Protein AF-A0AAV6QMJ0-F1 (afdb_monomer_lite)

Organism: Solea senegalensis (NCBI:txid28829)

Secondary structure (DSSP, 8-state):
---------------------TT--HHHHHHHHHHHHHH-TTS-HHHHHHHHHHHHHSSS--S-HHHHHHHT-TTS-HHHHHHHHHHHHHHH-HHHHHHHHHHHHHH-HHHHHTSHHHHHHHHHH-TT-PPP---------SS-THHHHHHHHHHHHHHHHHHHHHHHHSS---------------SSSSSSSSSSTTS--

InterPro domains:
  IPR043574 Caspase recruitment domain-containing protein 19 [PTHR34765] (24-199)

Radius of gyration: 35.37 Å; chains: 1; bounding box: 122×82×74 Å

Sequence (201 aa):
MDRQRGDVRGRVQPKDRRDSTMGDSFYEQLVEDSAFLRADYRLDTELVDKIILQLNRIYPQVLTDKEATRFRNLDVPTSFRVGE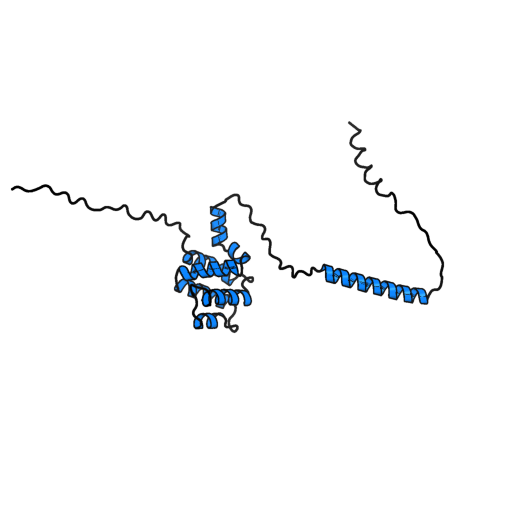LVTHLQGKGEEACREFYRALHLHVEELYYSLPTRLRLRDSFDPLAHPPVYQQKHSLNERGPHFFLGCFSVAVGMALLYYFSEAKVAGGSRALGMAALGLKKKAQEVLIWYTEESLMS

Structure (mmCIF, N/CA/C/O backbone):
data_AF-A0AAV6QMJ0-F1
#
_entry.id   AF-A0AAV6QMJ0-F1
#
loop_
_atom_site.group_PDB
_atom_site.id
_atom_site.type_symbol
_atom_site.label_atom_id
_atom_site.label_alt_id
_atom_site.label_comp_id
_atom_site.label_asym_id
_atom_site.label_entity_id
_atom_site.label_seq_id
_atom_site.pdbx_PDB_ins_code
_atom_site.Cartn_x
_atom_site.Cartn_y
_atom_site.Cartn_z
_atom_site.occupancy
_atom_site.B_iso_or_equiv
_atom_site.auth_seq_id
_atom_site.auth_comp_id
_atom_site.auth_asym_id
_atom_site.auth_atom_id
_atom_site.pdbx_PDB_model_num
ATOM 1 N N . MET A 1 1 ? -51.322 56.064 -2.063 1.00 45.66 1 MET A N 1
ATOM 2 C CA . MET A 1 1 ? -52.126 54.827 -2.137 1.00 45.66 1 MET A CA 1
ATOM 3 C C . MET A 1 1 ? -52.001 54.271 -3.549 1.00 45.66 1 MET A C 1
ATOM 5 O O . MET A 1 1 ? -51.733 55.057 -4.444 1.00 45.66 1 MET A O 1
ATOM 9 N N . ASP A 1 2 ? -52.136 52.948 -3.679 1.00 41.47 2 ASP A N 1
ATOM 10 C CA . ASP A 1 2 ? -52.198 52.138 -4.916 1.00 41.47 2 ASP A CA 1
ATOM 11 C C . ASP A 1 2 ? -50.913 51.516 -5.504 1.00 41.47 2 ASP A C 1
ATOM 13 O O . ASP A 1 2 ? -50.287 51.979 -6.449 1.00 41.47 2 ASP A O 1
ATOM 17 N N . ARG A 1 3 ? -50.542 50.410 -4.840 1.00 45.16 3 ARG A N 1
ATOM 18 C CA . ARG A 1 3 ? -50.336 49.027 -5.327 1.00 45.16 3 ARG A CA 1
ATOM 19 C C . ARG A 1 3 ? -50.048 48.723 -6.816 1.00 45.16 3 ARG A C 1
ATOM 21 O O . ARG A 1 3 ? -50.822 49.036 -7.707 1.00 45.16 3 ARG A O 1
ATOM 28 N N . GLN A 1 4 ? -49.097 47.779 -6.923 1.00 49.72 4 GLN A N 1
ATOM 29 C CA . GLN A 1 4 ? -49.032 46.579 -7.784 1.00 49.72 4 GLN A CA 1
ATOM 30 C C . GLN A 1 4 ? -48.249 46.640 -9.108 1.00 49.72 4 GLN A C 1
ATOM 32 O O . GLN A 1 4 ? -48.767 47.002 -10.157 1.00 49.72 4 GLN A O 1
ATOM 37 N N . ARG A 1 5 ? -47.058 46.022 -9.090 1.00 43.38 5 ARG A N 1
ATOM 38 C CA . ARG A 1 5 ? -46.705 44.971 -10.059 1.00 43.38 5 ARG A CA 1
ATOM 39 C C . ARG A 1 5 ? -45.625 44.066 -9.478 1.00 43.38 5 ARG A C 1
ATOM 41 O O . ARG A 1 5 ? -44.547 44.525 -9.121 1.00 43.38 5 ARG A O 1
ATOM 48 N N . GLY A 1 6 ? -45.968 42.792 -9.330 1.00 48.06 6 GLY A N 1
ATOM 49 C CA . GLY A 1 6 ? -45.022 41.752 -8.963 1.00 48.06 6 GLY A CA 1
ATOM 50 C C . GLY A 1 6 ? -44.167 41.346 -10.156 1.00 48.06 6 GLY A C 1
ATOM 51 O O . GLY A 1 6 ? -44.621 41.417 -11.295 1.00 48.06 6 GLY A O 1
ATOM 52 N N . ASP A 1 7 ? -42.963 40.875 -9.862 1.00 44.12 7 ASP A N 1
ATOM 53 C CA . ASP A 1 7 ? -42.337 39.796 -10.616 1.00 44.12 7 ASP A CA 1
ATOM 54 C C . ASP A 1 7 ? -41.393 39.041 -9.671 1.00 44.12 7 ASP A C 1
ATOM 56 O O . ASP A 1 7 ? -40.313 39.512 -9.308 1.00 44.12 7 ASP A O 1
ATOM 60 N N . VAL A 1 8 ? -41.853 37.885 -9.193 1.00 53.88 8 VAL A N 1
ATOM 61 C CA . VAL A 1 8 ? -41.028 36.924 -8.459 1.00 53.88 8 VAL A CA 1
ATOM 62 C C . VAL A 1 8 ? -40.227 36.175 -9.514 1.00 53.88 8 VAL A C 1
ATOM 64 O O . VAL A 1 8 ? -40.626 35.108 -9.981 1.00 53.88 8 VAL A O 1
ATOM 67 N N . ARG A 1 9 ? -39.091 36.748 -9.921 1.00 45.28 9 ARG A N 1
ATOM 68 C CA . ARG A 1 9 ? -38.183 36.069 -10.841 1.00 45.28 9 ARG A CA 1
ATOM 69 C C . ARG A 1 9 ? -37.405 35.010 -10.075 1.00 45.28 9 ARG A C 1
ATOM 71 O O . ARG A 1 9 ? -36.396 35.278 -9.424 1.00 45.28 9 ARG A O 1
ATOM 78 N N . GLY A 1 10 ? -37.948 33.798 -10.137 1.00 43.59 10 GLY A N 1
ATOM 79 C CA . GLY A 1 10 ? -37.352 32.578 -9.631 1.00 43.59 10 GLY A CA 1
ATOM 80 C C . GLY A 1 10 ? -35.897 32.433 -10.065 1.00 43.59 10 GLY A C 1
ATOM 81 O O . GLY A 1 10 ? -35.547 32.474 -11.242 1.00 43.59 10 GLY A O 1
ATOM 82 N N . ARG A 1 11 ? -35.068 32.236 -9.047 1.00 48.28 11 ARG A N 1
ATOM 83 C CA . ARG A 1 11 ? -33.736 31.650 -9.080 1.00 48.28 11 ARG A CA 1
ATOM 84 C C . ARG A 1 11 ? -33.740 30.390 -9.956 1.00 48.28 11 ARG A C 1
ATOM 86 O O . ARG A 1 11 ? -34.249 29.357 -9.538 1.00 48.28 11 ARG A O 1
ATOM 93 N N . VAL A 1 12 ? -33.102 30.451 -11.118 1.00 47.25 12 VAL A N 1
ATOM 94 C CA . VAL A 1 12 ? -32.550 29.262 -11.776 1.00 47.25 12 VAL A CA 1
ATOM 95 C C . VAL A 1 12 ? -31.052 29.489 -11.868 1.00 47.25 12 VAL A C 1
ATOM 97 O O . VAL A 1 12 ? -30.552 30.130 -12.787 1.00 47.25 12 VAL A O 1
ATOM 100 N N . GLN A 1 13 ? -30.348 29.020 -10.838 1.00 47.78 13 GLN A N 1
ATOM 101 C CA . GLN A 1 13 ? -28.909 28.820 -10.937 1.00 47.78 13 GLN A CA 1
ATOM 102 C C . GLN A 1 13 ? -28.669 27.728 -11.984 1.00 47.78 13 GLN A C 1
ATOM 104 O O . GLN A 1 13 ? -29.337 26.690 -11.913 1.00 47.78 13 GLN A O 1
ATOM 109 N N . PRO A 1 14 ? -27.749 27.913 -12.943 1.00 43.81 14 PRO A N 1
ATOM 110 C CA . PRO A 1 14 ? -27.333 26.818 -13.792 1.00 43.81 14 PRO A CA 1
ATOM 111 C C . PRO A 1 14 ? -26.665 25.754 -12.919 1.00 43.81 14 PRO A C 1
ATOM 113 O O . PRO A 1 14 ? -25.599 25.945 -12.339 1.00 43.81 14 PRO A O 1
ATOM 116 N N . LYS A 1 15 ? -27.401 24.651 -12.812 1.00 46.59 15 LYS A N 1
ATOM 117 C CA . LYS A 1 15 ? -27.044 23.334 -12.308 1.00 46.59 15 LYS A CA 1
ATOM 118 C C . LYS A 1 15 ? -25.642 22.954 -12.778 1.00 46.59 15 LYS A C 1
ATOM 120 O O . LYS A 1 15 ? -25.456 22.597 -13.934 1.00 46.59 15 LYS A O 1
ATOM 125 N N . ASP A 1 16 ? -24.696 23.095 -11.856 1.00 45.59 16 ASP A N 1
ATOM 126 C CA . ASP A 1 16 ? -23.598 22.169 -11.598 1.00 45.59 16 ASP A CA 1
ATOM 127 C C . ASP A 1 16 ? -23.108 21.439 -12.857 1.00 45.59 16 ASP A C 1
ATOM 129 O O . ASP A 1 16 ? -23.385 20.259 -13.074 1.00 45.59 16 ASP A O 1
ATOM 133 N N . ARG A 1 17 ? -22.379 22.163 -13.713 1.00 46.75 17 ARG A N 1
ATOM 134 C CA . ARG A 1 17 ? -21.530 21.547 -14.734 1.00 46.75 17 ARG A CA 1
ATOM 135 C C . ARG A 1 17 ? -20.285 21.014 -14.027 1.00 46.75 17 ARG A C 1
ATOM 137 O O . ARG A 1 17 ? -19.187 21.522 -14.220 1.00 46.75 17 ARG A O 1
ATOM 144 N N . ARG A 1 18 ? -20.488 20.006 -13.174 1.00 43.47 18 ARG A N 1
ATOM 145 C CA . ARG A 1 18 ? -19.451 19.027 -12.877 1.00 43.47 18 ARG A CA 1
ATOM 146 C C . ARG A 1 18 ? -19.210 18.297 -14.183 1.00 43.47 18 ARG A C 1
ATOM 148 O O . ARG A 1 18 ? -19.940 17.381 -14.551 1.00 43.47 18 ARG A O 1
ATOM 155 N N . ASP A 1 19 ? -18.233 18.799 -14.921 1.00 40.97 19 ASP A N 1
ATOM 156 C CA . ASP A 1 19 ? -17.462 17.974 -15.829 1.00 40.97 19 ASP A CA 1
ATOM 157 C C . ASP A 1 19 ? -16.742 16.961 -14.933 1.00 40.97 19 ASP A C 1
ATOM 159 O O . ASP A 1 19 ? -15.644 17.199 -14.439 1.00 40.97 19 ASP A O 1
ATOM 163 N N . SER A 1 20 ? -17.477 15.918 -14.545 1.00 43.81 20 SER A N 1
ATOM 164 C CA . SER A 1 20 ? -16.950 14.785 -13.807 1.00 43.81 20 SER A CA 1
ATOM 165 C C . SER A 1 20 ? -16.060 14.035 -14.783 1.00 43.81 20 SER A C 1
ATOM 167 O O . SER A 1 20 ? -16.510 13.134 -15.487 1.00 43.81 20 SER A O 1
ATOM 169 N N . THR A 1 21 ? -14.809 14.461 -14.852 1.00 48.44 21 THR A N 1
ATOM 170 C CA . THR A 1 21 ? -13.655 13.649 -15.218 1.00 48.44 21 THR A CA 1
ATOM 171 C C . THR A 1 21 ? -13.830 12.258 -14.601 1.00 48.44 21 THR A C 1
ATOM 173 O O . THR A 1 21 ? -13.626 12.031 -13.408 1.00 48.44 21 THR A O 1
ATOM 176 N N . MET A 1 22 ? -14.337 11.323 -15.408 1.00 47.22 22 MET A N 1
ATOM 177 C CA . MET A 1 22 ? -14.511 9.919 -15.044 1.00 47.22 22 MET A CA 1
ATOM 178 C C . MET A 1 22 ? -13.123 9.324 -14.761 1.00 47.22 22 MET A C 1
ATOM 180 O O . MET A 1 22 ? -12.412 8.908 -15.678 1.00 47.22 22 MET A O 1
ATOM 184 N N . GLY A 1 23 ? -12.713 9.350 -13.491 1.00 54.91 23 GLY A N 1
ATOM 185 C CA . GLY A 1 23 ? -11.399 8.891 -13.033 1.00 54.91 23 GLY A CA 1
ATOM 186 C C . GLY A 1 23 ? -10.727 9.719 -11.931 1.00 54.91 23 GLY A C 1
ATOM 187 O O . GLY A 1 23 ? -9.591 9.399 -11.576 1.00 54.91 23 GLY A O 1
ATOM 188 N N . ASP A 1 24 ? -11.374 10.753 -11.387 1.00 65.19 24 ASP A N 1
ATOM 189 C CA . ASP A 1 24 ? -10.693 11.670 -10.458 1.00 65.19 24 ASP A CA 1
ATOM 190 C C . ASP A 1 24 ? -10.714 11.245 -8.987 1.00 65.19 24 ASP A C 1
ATOM 192 O O . ASP A 1 24 ? -9.892 11.730 -8.205 1.00 65.19 24 ASP A O 1
ATOM 196 N N . SER A 1 25 ? -11.605 10.333 -8.581 1.00 88.12 25 SER A N 1
ATOM 197 C CA . SER A 1 25 ? -11.634 9.910 -7.179 1.00 88.12 25 SER A CA 1
ATOM 198 C C . SER A 1 25 ? -10.518 8.901 -6.890 1.00 88.12 25 SER A C 1
ATOM 200 O O . SER A 1 25 ? -10.366 7.883 -7.569 1.00 88.12 25 SER A O 1
ATOM 202 N N . PHE A 1 26 ? -9.746 9.147 -5.828 1.00 91.00 26 PHE A N 1
ATOM 203 C CA . PHE A 1 26 ? -8.710 8.206 -5.377 1.00 91.00 26 PHE A CA 1
ATOM 204 C C . PHE A 1 26 ? -9.296 6.847 -4.984 1.00 91.00 26 PHE A C 1
ATOM 206 O O . PHE A 1 26 ? -8.599 5.838 -5.031 1.00 91.00 26 PHE A O 1
ATOM 213 N N . TYR A 1 27 ? -10.576 6.818 -4.614 1.00 93.12 27 TYR A N 1
ATOM 214 C CA . TYR A 1 27 ? -11.313 5.590 -4.356 1.00 93.12 27 TYR A CA 1
ATOM 215 C C . TYR A 1 27 ? -11.420 4.715 -5.613 1.00 93.12 27 TYR A C 1
ATOM 217 O O . TYR A 1 27 ? -11.022 3.554 -5.575 1.00 93.12 27 TYR A O 1
ATOM 225 N N . GLU A 1 28 ? -11.914 5.264 -6.728 1.00 91.81 28 GLU A N 1
ATOM 226 C CA . GLU A 1 28 ? -12.073 4.516 -7.984 1.00 91.81 28 GLU A CA 1
ATOM 227 C C . GLU A 1 28 ? -10.724 4.037 -8.521 1.00 91.81 28 GLU A C 1
ATOM 229 O O . GLU A 1 28 ? -10.598 2.879 -8.920 1.00 91.81 28 GLU A O 1
ATOM 234 N N . GLN A 1 29 ? -9.699 4.893 -8.438 1.00 92.88 29 GLN A N 1
ATOM 235 C CA . GLN A 1 29 ? -8.333 4.518 -8.802 1.00 92.88 29 GLN A CA 1
ATOM 236 C C . GLN A 1 29 ? -7.856 3.317 -7.971 1.00 92.88 29 GLN A C 1
ATOM 238 O O . GLN A 1 29 ? -7.334 2.342 -8.510 1.00 92.88 29 GLN A O 1
ATOM 243 N N . LEU A 1 30 ? -8.099 3.340 -6.657 1.00 94.12 30 LEU A N 1
ATOM 244 C CA . LEU A 1 30 ? -7.645 2.279 -5.763 1.00 94.12 30 LEU A CA 1
ATOM 245 C C . LEU A 1 30 ? -8.407 0.968 -5.982 1.00 94.12 30 LEU A C 1
ATOM 247 O O . LEU A 1 30 ? -7.856 -0.108 -5.754 1.00 94.12 30 LEU A O 1
ATOM 251 N N . VAL A 1 31 ? -9.668 1.032 -6.417 1.00 92.69 31 VAL A N 1
ATOM 252 C CA . VAL A 1 31 ? -10.440 -0.151 -6.824 1.00 92.69 31 VAL A CA 1
ATOM 253 C C . VAL A 1 31 ? -9.802 -0.808 -8.047 1.00 92.69 31 VAL A C 1
ATOM 255 O O . VAL A 1 31 ? -9.564 -2.017 -8.018 1.00 92.69 31 VAL A O 1
ATOM 258 N N . GLU A 1 32 ? -9.470 -0.025 -9.073 1.00 92.50 32 GLU A N 1
ATOM 259 C CA . GLU A 1 32 ? -8.831 -0.509 -10.303 1.00 92.50 32 GLU A CA 1
ATOM 260 C C . GLU A 1 32 ? -7.437 -1.097 -10.025 1.00 92.50 32 GLU A C 1
ATOM 262 O O . GLU A 1 32 ? -7.132 -2.225 -10.419 1.00 92.50 32 GLU A O 1
ATOM 267 N N . ASP A 1 33 ? -6.620 -0.386 -9.246 1.00 93.62 33 ASP A N 1
ATOM 268 C CA . ASP A 1 33 ? -5.251 -0.793 -8.924 1.00 93.62 33 ASP A CA 1
ATOM 269 C C . ASP A 1 33 ? -5.178 -1.963 -7.922 1.00 93.62 33 ASP A C 1
ATOM 271 O O . ASP A 1 33 ? -4.124 -2.583 -7.758 1.00 93.62 33 ASP A O 1
ATOM 275 N N . SER A 1 34 ? -6.280 -2.300 -7.239 1.00 92.31 34 SER A N 1
ATOM 276 C CA . SER A 1 34 ? -6.285 -3.293 -6.154 1.00 92.31 34 SER A CA 1
ATOM 277 C C . SER A 1 34 ? -5.806 -4.681 -6.589 1.00 92.31 34 SER A C 1
ATOM 279 O O . SER A 1 34 ? -5.098 -5.354 -5.836 1.00 92.31 34 SER A O 1
ATOM 281 N N . ALA A 1 35 ? -6.166 -5.116 -7.799 1.00 91.56 35 ALA A N 1
ATOM 282 C CA . ALA A 1 35 ? -5.747 -6.407 -8.337 1.00 91.56 35 ALA A CA 1
ATOM 283 C C . ALA A 1 35 ? -4.237 -6.434 -8.610 1.00 91.56 35 ALA A C 1
ATOM 285 O O . ALA A 1 35 ? -3.569 -7.419 -8.296 1.00 91.56 35 ALA A O 1
ATOM 286 N N . PHE A 1 36 ? -3.702 -5.328 -9.128 1.00 93.12 36 PHE A N 1
ATOM 287 C CA . PHE A 1 36 ? -2.280 -5.165 -9.409 1.00 93.12 36 PHE A CA 1
ATOM 288 C C . PHE A 1 36 ? -1.455 -5.159 -8.114 1.00 93.12 36 PHE A C 1
ATOM 290 O O . PHE A 1 36 ? -0.514 -5.936 -7.976 1.00 93.12 36 PHE A O 1
ATOM 297 N N . LEU A 1 37 ? -1.878 -4.383 -7.111 1.00 92.12 37 LEU A N 1
ATOM 298 C CA . LEU A 1 37 ? -1.202 -4.289 -5.810 1.00 92.12 37 LEU A CA 1
ATOM 299 C C . LEU A 1 37 ? -1.123 -5.628 -5.058 1.00 92.12 37 LEU A C 1
ATOM 301 O O . LEU A 1 37 ? -0.180 -5.854 -4.308 1.00 92.12 37 LEU A O 1
ATOM 305 N N . ARG A 1 38 ? -2.108 -6.517 -5.237 1.00 90.69 38 ARG A N 1
ATOM 306 C CA . ARG A 1 38 ? -2.130 -7.848 -4.600 1.00 90.69 38 ARG A CA 1
ATOM 307 C C . ARG A 1 38 ? -1.193 -8.854 -5.266 1.00 90.69 38 ARG A C 1
ATOM 309 O O . ARG A 1 38 ? -0.768 -9.800 -4.605 1.00 90.69 38 ARG A O 1
ATOM 316 N N . ALA A 1 39 ? -0.953 -8.694 -6.565 1.00 87.69 39 ALA A N 1
ATOM 317 C CA . ALA A 1 39 ? -0.174 -9.626 -7.374 1.00 87.69 39 ALA A CA 1
ATOM 318 C C . ALA A 1 39 ? 1.310 -9.239 -7.472 1.00 87.69 39 ALA A C 1
ATOM 320 O O . ALA A 1 39 ? 2.138 -10.093 -7.787 1.00 87.69 39 ALA A O 1
ATOM 321 N N . ASP A 1 40 ? 1.649 -7.974 -7.219 1.00 84.62 40 ASP A N 1
ATOM 322 C CA . ASP A 1 40 ? 3.010 -7.476 -7.385 1.00 84.62 40 ASP A CA 1
ATOM 323 C C . ASP A 1 40 ? 3.937 -7.930 -6.240 1.00 84.62 40 ASP A C 1
ATOM 325 O O . ASP A 1 40 ? 3.699 -7.669 -5.060 1.00 84.62 40 ASP A O 1
ATOM 329 N N . TYR A 1 41 ? 5.030 -8.604 -6.602 1.00 81.50 41 TYR A N 1
ATOM 330 C CA . TYR A 1 41 ? 6.040 -9.109 -5.668 1.00 81.50 41 TYR A CA 1
ATOM 331 C C . TYR A 1 41 ? 6.917 -8.003 -5.065 1.00 81.50 41 TYR A C 1
ATOM 333 O O . TYR A 1 41 ? 7.594 -8.234 -4.065 1.00 81.50 41 TYR A O 1
ATOM 341 N N . ARG A 1 42 ? 6.938 -6.811 -5.675 1.00 83.19 42 ARG A N 1
ATOM 342 C CA . ARG A 1 42 ? 7.735 -5.656 -5.235 1.00 83.19 42 ARG A CA 1
ATOM 343 C C . ARG A 1 42 ? 7.176 -5.040 -3.964 1.00 83.19 42 ARG A C 1
ATOM 345 O O . ARG A 1 42 ? 7.876 -4.284 -3.304 1.00 83.19 42 ARG A O 1
ATOM 352 N N . LEU A 1 43 ? 5.929 -5.351 -3.620 1.00 87.44 43 LEU A N 1
ATOM 353 C CA . LEU A 1 43 ? 5.317 -4.957 -2.365 1.00 87.44 43 LEU A CA 1
ATOM 354 C C . LEU A 1 43 ? 5.578 -6.041 -1.307 1.00 87.44 43 LEU A C 1
ATOM 356 O O . LEU A 1 43 ? 4.703 -6.825 -0.936 1.00 87.44 43 LEU A O 1
ATOM 360 N N . ASP A 1 44 ? 6.830 -6.110 -0.865 1.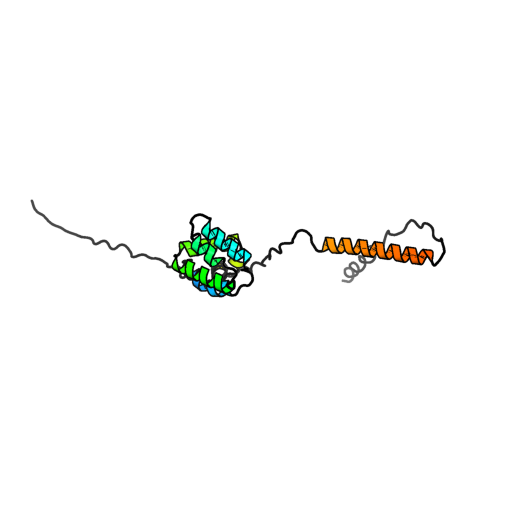00 89.38 44 ASP A N 1
ATOM 361 C CA . ASP A 1 44 ? 7.265 -7.075 0.138 1.00 89.38 44 ASP A CA 1
ATOM 362 C C . ASP A 1 44 ? 6.733 -6.741 1.546 1.00 89.38 44 ASP A C 1
ATOM 364 O O . ASP A 1 44 ? 6.112 -5.707 1.807 1.00 89.38 44 ASP A O 1
ATOM 368 N N . THR A 1 45 ? 6.972 -7.649 2.491 1.00 91.62 45 THR A N 1
ATOM 369 C CA . THR A 1 45 ? 6.527 -7.484 3.879 1.00 91.62 45 THR A CA 1
ATOM 370 C C . THR A 1 45 ? 7.088 -6.223 4.541 1.00 91.62 45 THR A C 1
ATOM 372 O O . THR A 1 45 ? 6.388 -5.596 5.332 1.00 91.62 45 THR A O 1
ATOM 375 N N . GLU A 1 46 ? 8.328 -5.839 4.234 1.00 91.88 46 GLU A N 1
ATOM 376 C CA . GLU A 1 46 ? 8.979 -4.685 4.857 1.00 91.88 46 GLU A CA 1
ATOM 377 C C . GLU A 1 46 ? 8.378 -3.365 4.354 1.00 91.88 46 GLU 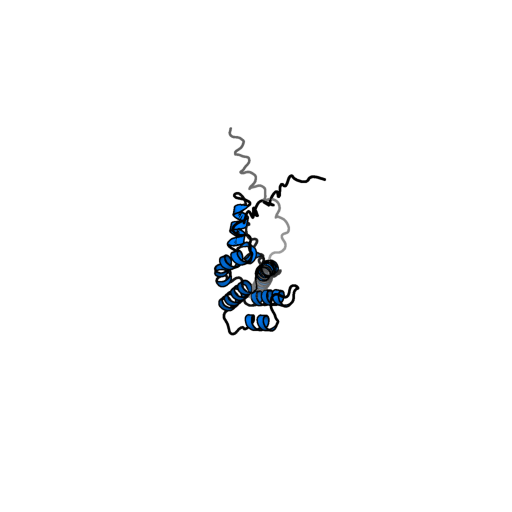A C 1
ATOM 379 O O . GLU A 1 46 ? 8.110 -2.449 5.137 1.00 91.88 46 GLU A O 1
ATOM 384 N N . LEU A 1 47 ? 8.129 -3.269 3.050 1.00 93.19 47 LEU A N 1
ATOM 385 C CA . LEU A 1 47 ? 7.523 -2.109 2.410 1.00 93.19 47 LEU A CA 1
ATOM 386 C C . LEU A 1 47 ? 6.062 -1.946 2.824 1.00 93.19 47 LEU A C 1
ATOM 388 O O . LEU A 1 47 ? 5.637 -0.828 3.122 1.00 93.19 47 LEU A O 1
ATOM 392 N N . VAL A 1 48 ? 5.313 -3.046 2.938 1.00 93.88 48 VAL A N 1
ATOM 393 C CA . VAL A 1 48 ? 3.952 -3.025 3.498 1.00 93.88 48 VAL A CA 1
ATOM 394 C C . VAL A 1 48 ? 3.957 -2.480 4.922 1.00 93.88 48 VAL A C 1
ATOM 396 O O . VAL A 1 48 ? 3.178 -1.582 5.241 1.00 93.88 48 VAL A O 1
ATOM 399 N N . ASP A 1 49 ? 4.873 -2.952 5.765 1.00 94.62 49 ASP A N 1
ATOM 400 C CA . ASP A 1 49 ? 5.024 -2.469 7.136 1.00 94.62 49 ASP A CA 1
ATOM 401 C C . ASP A 1 49 ? 5.356 -0.968 7.191 1.00 94.62 49 ASP A C 1
ATOM 403 O O . ASP A 1 49 ? 4.779 -0.235 8.001 1.00 94.62 49 ASP A O 1
ATOM 407 N N . LYS A 1 50 ? 6.241 -0.486 6.308 1.00 94.50 50 LYS A N 1
ATOM 408 C CA . LYS A 1 50 ? 6.573 0.943 6.176 1.00 94.50 50 LYS A CA 1
ATOM 409 C C . LYS A 1 50 ? 5.357 1.775 5.776 1.00 94.50 50 LYS A C 1
ATOM 411 O O . LYS A 1 50 ? 5.112 2.810 6.399 1.00 94.50 50 LYS A O 1
ATOM 416 N N . ILE A 1 51 ? 4.571 1.315 4.800 1.00 95.19 51 ILE A N 1
ATOM 417 C CA . ILE A 1 51 ? 3.330 1.978 4.374 1.00 95.19 51 ILE A CA 1
ATOM 418 C C . ILE A 1 51 ? 2.328 2.029 5.534 1.00 95.19 51 ILE A C 1
ATOM 420 O O . ILE A 1 51 ? 1.809 3.099 5.848 1.00 95.19 51 ILE A O 1
ATOM 424 N N . ILE A 1 52 ? 2.102 0.911 6.231 1.00 95.50 52 ILE A N 1
ATOM 425 C CA . ILE A 1 52 ? 1.192 0.852 7.386 1.00 95.50 52 ILE A CA 1
ATOM 426 C C . ILE A 1 52 ? 1.636 1.829 8.482 1.00 95.50 52 ILE A C 1
ATOM 428 O O . ILE A 1 52 ? 0.809 2.525 9.073 1.00 95.50 52 ILE A O 1
ATOM 432 N N . LEU A 1 53 ? 2.941 1.917 8.743 1.00 95.38 53 LEU A N 1
ATOM 433 C CA . LEU A 1 53 ? 3.487 2.846 9.728 1.00 95.38 53 LEU A CA 1
ATOM 434 C C . LEU A 1 53 ? 3.327 4.312 9.316 1.00 95.38 53 LEU A C 1
ATOM 436 O O . LEU A 1 53 ? 3.059 5.131 10.194 1.00 95.38 53 LEU A O 1
ATOM 440 N N . GLN A 1 54 ? 3.447 4.655 8.027 1.00 95.12 54 GLN A N 1
ATOM 441 C CA . GLN A 1 54 ? 3.139 6.014 7.559 1.00 95.12 54 GLN A CA 1
ATOM 442 C C . GLN A 1 54 ? 1.686 6.373 7.819 1.00 95.12 54 GLN A C 1
ATOM 444 O O . GLN A 1 54 ? 1.409 7.416 8.402 1.00 95.12 54 GLN A O 1
ATOM 449 N N . LEU A 1 55 ? 0.774 5.483 7.430 1.00 95.56 55 LEU A N 1
ATOM 450 C CA . LEU A 1 55 ? -0.661 5.701 7.574 1.00 95.56 55 LEU A CA 1
ATOM 451 C C . LEU A 1 55 ? -1.101 5.769 9.039 1.00 95.56 55 LEU A C 1
ATOM 453 O O . LEU A 1 55 ? -2.113 6.391 9.346 1.00 95.56 55 LEU A O 1
ATOM 457 N N . ASN A 1 56 ? -0.359 5.136 9.948 1.00 96.56 56 ASN A N 1
ATOM 458 C CA . ASN A 1 56 ? -0.597 5.253 11.382 1.00 96.56 56 ASN A CA 1
ATOM 459 C C . ASN A 1 56 ? -0.010 6.551 11.960 1.00 96.56 56 ASN A C 1
ATOM 461 O O . ASN A 1 56 ? -0.696 7.276 12.672 1.00 96.56 56 ASN A O 1
ATOM 465 N N . ARG A 1 57 ? 1.272 6.831 11.719 1.00 94.25 57 ARG A N 1
ATOM 466 C CA . ARG A 1 57 ? 2.008 7.818 12.526 1.00 94.25 57 ARG A CA 1
ATOM 467 C C . ARG A 1 57 ? 1.980 9.234 11.973 1.00 94.25 57 ARG A C 1
ATOM 469 O O . ARG A 1 57 ? 2.275 10.168 12.716 1.00 94.25 57 ARG A O 1
ATOM 476 N N . ILE A 1 58 ? 1.706 9.400 10.684 1.00 92.25 58 ILE A N 1
ATOM 477 C CA . ILE A 1 58 ? 1.768 10.701 10.017 1.00 92.25 58 ILE A CA 1
ATOM 478 C C . ILE A 1 58 ? 0.378 11.320 9.975 1.00 92.25 58 ILE A C 1
ATOM 480 O O . ILE A 1 58 ? -0.610 10.621 9.786 1.00 92.25 58 ILE A O 1
ATOM 484 N N . TYR A 1 59 ? 0.302 12.637 10.174 1.00 83.88 59 TYR A N 1
ATOM 485 C CA . TYR A 1 59 ? -0.952 13.370 10.047 1.00 83.88 59 TYR A CA 1
ATOM 486 C C . TYR A 1 59 ? -1.320 13.565 8.561 1.00 83.88 59 TYR A C 1
ATOM 488 O O . TYR A 1 59 ? -0.462 14.032 7.804 1.00 83.88 59 TYR A O 1
ATOM 496 N N . PRO A 1 60 ? -2.578 13.295 8.158 1.00 88.00 60 PRO A N 1
ATOM 497 C CA . PRO A 1 60 ? -3.673 12.780 8.986 1.00 88.00 60 PRO A CA 1
ATOM 498 C C . PRO A 1 60 ? -3.519 11.283 9.294 1.00 88.00 60 PRO A C 1
ATOM 500 O O . PRO A 1 60 ? -3.195 10.492 8.415 1.00 88.00 60 PRO A O 1
ATOM 503 N N . GLN A 1 61 ? -3.793 10.890 10.543 1.00 93.56 61 GLN A N 1
ATOM 504 C CA . GLN A 1 61 ? -3.713 9.488 10.959 1.00 93.56 61 GLN A CA 1
ATOM 505 C C . GLN A 1 61 ? -4.843 8.688 10.303 1.00 93.56 61 GLN A C 1
ATOM 507 O O . GLN A 1 61 ? -6.000 8.740 10.724 1.00 93.56 61 GLN A O 1
ATOM 512 N N . VAL A 1 62 ? -4.493 7.934 9.265 1.00 95.00 62 VAL A N 1
ATOM 513 C CA . VAL A 1 62 ? -5.428 7.107 8.502 1.00 95.00 62 VAL A CA 1
ATOM 514 C C . VAL A 1 62 ? -5.693 5.783 9.196 1.00 95.00 62 VAL A C 1
ATOM 516 O O . VAL A 1 62 ? -6.817 5.302 9.136 1.00 95.00 62 VAL A O 1
ATOM 519 N N . LEU A 1 63 ? -4.705 5.176 9.854 1.00 95.44 63 LEU A N 1
ATOM 520 C CA . LEU A 1 63 ? -4.855 3.918 10.592 1.00 95.44 63 LEU A CA 1
ATOM 521 C C . LEU A 1 63 ? -4.685 4.149 12.090 1.00 95.44 63 LEU A C 1
ATOM 523 O O . LEU A 1 63 ? -3.738 4.787 12.531 1.00 95.44 63 LEU A O 1
ATOM 527 N N . THR A 1 64 ? -5.573 3.568 12.885 1.00 95.38 64 THR A N 1
ATOM 528 C CA . THR A 1 64 ? -5.393 3.495 14.337 1.00 95.38 64 THR A CA 1
ATOM 529 C C . THR A 1 64 ? -4.294 2.491 14.689 1.00 95.38 64 THR A C 1
ATOM 531 O O . THR A 1 64 ? -4.011 1.569 13.919 1.00 95.38 64 THR A O 1
ATOM 534 N N . ASP A 1 65 ? -3.727 2.592 15.892 1.00 96.25 65 ASP A N 1
ATOM 535 C CA . ASP A 1 65 ? -2.721 1.633 16.372 1.00 96.25 65 ASP A CA 1
ATOM 536 C C . ASP A 1 65 ? -3.203 0.182 16.324 1.00 96.25 65 ASP A C 1
ATOM 538 O O . ASP A 1 65 ? -2.446 -0.710 15.951 1.00 96.25 65 ASP A O 1
ATOM 542 N N . LYS A 1 66 ? -4.484 -0.047 16.632 1.00 95.25 66 LYS A N 1
ATOM 543 C CA . LYS A 1 66 ? -5.105 -1.378 16.590 1.00 95.25 66 LYS A CA 1
ATOM 544 C C . LYS A 1 66 ? -5.209 -1.930 15.167 1.00 95.25 66 LYS A C 1
ATOM 546 O O . LYS A 1 66 ? -4.998 -3.117 14.946 1.00 95.25 66 LYS A O 1
ATOM 551 N N . GLU A 1 67 ? -5.554 -1.083 14.199 1.00 95.31 67 GLU A N 1
ATOM 552 C CA . GLU A 1 67 ? -5.621 -1.484 12.789 1.00 95.31 67 GLU A CA 1
ATOM 553 C C . GLU A 1 67 ? -4.216 -1.750 12.240 1.00 95.31 67 GLU A C 1
ATOM 555 O O . GLU A 1 67 ? -3.991 -2.748 11.560 1.00 95.31 67 GLU A O 1
ATOM 560 N N . ALA A 1 68 ? -3.255 -0.893 12.585 1.00 95.00 68 ALA A N 1
ATOM 561 C CA . ALA A 1 68 ? -1.874 -1.027 12.150 1.00 95.00 68 ALA A CA 1
ATOM 562 C C . ALA A 1 68 ? -1.216 -2.308 12.680 1.00 95.00 68 ALA A C 1
ATOM 564 O O . ALA A 1 68 ? -0.529 -2.990 11.926 1.00 95.00 68 ALA A O 1
ATOM 565 N N . THR A 1 69 ? -1.432 -2.676 13.947 1.00 94.31 69 THR A N 1
ATOM 566 C CA . THR A 1 69 ? -0.916 -3.948 14.479 1.00 94.31 69 THR A CA 1
ATOM 567 C C . THR A 1 69 ? -1.572 -5.152 13.809 1.00 94.31 69 THR A C 1
ATOM 569 O O . THR A 1 69 ? -0.874 -6.114 13.500 1.00 94.31 69 THR A O 1
ATOM 572 N N . ARG A 1 70 ? -2.875 -5.083 13.500 1.00 94.25 70 ARG A N 1
ATOM 573 C CA . ARG A 1 70 ? -3.591 -6.143 12.771 1.00 94.25 70 ARG A CA 1
ATOM 574 C C . ARG A 1 70 ? -3.006 -6.384 11.377 1.00 94.25 70 ARG A C 1
ATOM 576 O O . ARG A 1 70 ? -2.726 -7.526 11.030 1.00 94.25 70 ARG A O 1
ATOM 583 N N . PHE A 1 71 ? -2.788 -5.328 10.591 1.00 93.81 71 PHE A N 1
ATOM 584 C CA . PHE A 1 71 ? -2.278 -5.457 9.217 1.00 93.81 71 PHE A CA 1
ATOM 585 C C . PHE A 1 71 ? -0.799 -5.867 9.134 1.00 93.81 71 PHE A C 1
ATOM 587 O O . PHE A 1 71 ? -0.330 -6.287 8.078 1.00 93.81 71 PHE A O 1
ATOM 594 N N . ARG A 1 72 ? -0.063 -5.794 10.245 1.00 92.69 72 ARG A N 1
ATOM 595 C CA . ARG A 1 72 ? 1.342 -6.217 10.341 1.00 92.69 72 ARG A CA 1
ATOM 596 C C . ARG A 1 72 ? 1.517 -7.651 10.845 1.00 92.69 72 ARG A C 1
ATOM 598 O O . ARG A 1 72 ? 2.645 -8.076 11.071 1.00 92.69 72 ARG A O 1
ATOM 605 N N . ASN A 1 73 ? 0.431 -8.403 11.026 1.00 90.62 73 ASN A N 1
ATOM 606 C CA . ASN A 1 73 ? 0.525 -9.790 11.469 1.00 90.62 73 ASN A CA 1
ATOM 607 C C . ASN A 1 73 ? 1.232 -10.664 10.414 1.00 90.62 73 ASN A C 1
ATOM 609 O O . ASN A 1 73 ? 0.739 -10.797 9.301 1.00 90.62 73 ASN A O 1
ATOM 613 N N . LEU A 1 74 ? 2.363 -11.279 10.762 1.00 89.38 74 LEU A N 1
ATOM 614 C CA . LEU A 1 74 ? 3.161 -12.107 9.850 1.00 89.38 74 LEU A CA 1
ATOM 615 C C . LEU A 1 74 ? 2.591 -13.515 9.624 1.00 89.38 74 LEU A C 1
ATOM 617 O O . LEU A 1 74 ? 3.039 -14.200 8.709 1.00 89.38 74 LEU A O 1
ATOM 621 N N . ASP A 1 75 ? 1.584 -13.924 10.399 1.00 90.31 75 ASP A N 1
ATOM 622 C CA . ASP A 1 75 ? 0.898 -15.210 10.216 1.00 90.31 75 ASP A CA 1
ATOM 623 C C . ASP A 1 75 ? 0.079 -15.260 8.913 1.00 90.31 75 ASP A C 1
ATOM 625 O O . ASP A 1 75 ? -0.333 -16.328 8.460 1.00 90.31 75 ASP A O 1
ATOM 629 N N . VAL A 1 76 ? -0.177 -14.096 8.305 1.00 90.25 76 VAL A N 1
ATOM 630 C CA . VAL A 1 76 ? -1.017 -13.938 7.117 1.00 90.25 76 VAL A CA 1
ATOM 631 C C . VAL A 1 76 ? -0.157 -13.556 5.902 1.00 90.25 76 VAL A C 1
ATOM 633 O O . VAL A 1 76 ? 0.655 -12.627 5.991 1.00 90.25 76 VAL A O 1
ATOM 636 N N . PRO A 1 77 ? -0.347 -14.200 4.730 1.00 90.38 77 PRO A N 1
ATOM 637 C CA . PRO A 1 77 ? 0.395 -13.864 3.517 1.00 90.38 77 PRO A CA 1
ATOM 638 C C . PRO A 1 77 ? 0.271 -12.385 3.133 1.00 90.38 77 PRO A C 1
ATOM 640 O O . PRO A 1 77 ? -0.807 -11.795 3.216 1.00 90.38 77 PRO A O 1
ATOM 643 N N . THR A 1 78 ? 1.364 -11.788 2.656 1.00 91.31 78 THR A N 1
ATOM 644 C CA . THR A 1 78 ? 1.433 -10.356 2.315 1.00 91.31 78 THR A CA 1
ATOM 645 C C . THR A 1 78 ? 0.375 -9.935 1.298 1.00 91.31 78 THR A C 1
ATOM 647 O O . THR A 1 78 ? -0.302 -8.939 1.524 1.00 91.31 78 THR A O 1
ATOM 650 N N . SER A 1 79 ? 0.137 -10.725 0.248 1.00 89.75 79 SER A N 1
ATOM 651 C CA . SER A 1 79 ? -0.901 -10.435 -0.755 1.00 89.75 79 SER A CA 1
ATOM 652 C C . SER A 1 79 ? -2.302 -10.304 -0.144 1.00 89.75 79 SER A C 1
ATOM 654 O O . SER A 1 79 ? -3.071 -9.421 -0.528 1.00 89.75 79 SER A O 1
ATOM 656 N N . PHE A 1 80 ? -2.623 -11.137 0.851 1.00 91.06 80 PHE A N 1
ATOM 657 C CA . PHE A 1 80 ? -3.892 -11.064 1.567 1.00 91.06 80 PHE A CA 1
ATOM 658 C C . PHE A 1 80 ? -3.949 -9.834 2.475 1.00 91.06 80 PHE A C 1
ATOM 660 O O . PHE A 1 80 ? -4.929 -9.095 2.426 1.00 91.06 80 PHE A O 1
ATOM 667 N N . ARG A 1 81 ? -2.875 -9.544 3.224 1.00 93.62 81 ARG A N 1
ATOM 668 C CA . ARG A 1 81 ? -2.786 -8.348 4.088 1.00 93.62 81 ARG A CA 1
ATOM 669 C C . ARG A 1 81 ? -2.968 -7.057 3.304 1.00 93.62 81 ARG A C 1
ATOM 671 O O . ARG A 1 81 ? -3.689 -6.165 3.738 1.00 93.62 81 ARG A O 1
ATOM 678 N N . VAL A 1 82 ? -2.349 -6.976 2.131 1.00 93.62 82 VAL A N 1
ATOM 679 C CA . VAL A 1 82 ? -2.489 -5.853 1.197 1.00 93.62 82 VAL A CA 1
ATOM 680 C C . VAL A 1 82 ? -3.917 -5.765 0.693 1.00 93.62 82 VAL A C 1
ATOM 682 O O . VAL A 1 82 ? -4.498 -4.684 0.671 1.00 93.62 82 VAL A O 1
ATOM 685 N N . GLY A 1 83 ? -4.509 -6.903 0.332 1.00 92.81 83 GLY A N 1
ATOM 686 C CA . GLY A 1 83 ? -5.892 -6.951 -0.106 1.00 92.81 83 GLY A CA 1
ATOM 687 C C . GLY A 1 83 ? -6.870 -6.443 0.946 1.00 92.81 83 GLY A C 1
ATOM 688 O O . GLY A 1 83 ? -7.722 -5.626 0.598 1.00 92.81 83 GLY A O 1
ATOM 689 N N . GLU A 1 84 ? -6.711 -6.869 2.199 1.00 94.50 84 GLU A N 1
ATOM 690 C CA . GLU A 1 84 ? -7.518 -6.398 3.325 1.00 94.50 84 GLU A CA 1
ATOM 691 C C . GLU A 1 84 ? -7.274 -4.917 3.632 1.00 94.50 84 GLU A C 1
ATOM 693 O O . GLU A 1 84 ? -8.232 -4.165 3.820 1.00 94.50 84 GLU A O 1
ATOM 698 N N . LEU A 1 85 ? -6.013 -4.473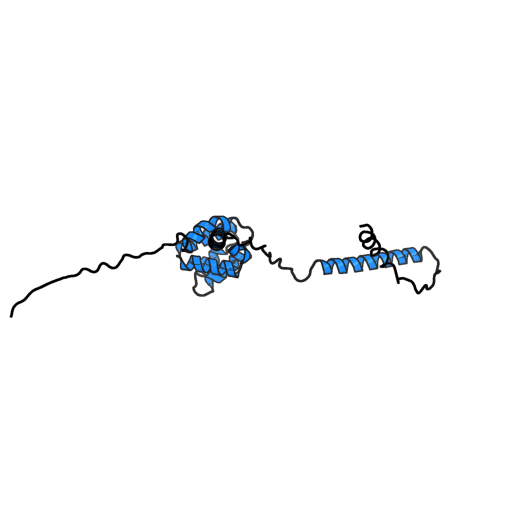 3.641 1.00 95.25 85 LEU A N 1
ATOM 699 C CA . LEU A 1 85 ? -5.649 -3.072 3.851 1.00 95.25 85 LEU A CA 1
ATOM 700 C C . LEU A 1 85 ? -6.324 -2.173 2.811 1.00 95.25 85 LEU A C 1
ATOM 702 O O . LEU A 1 85 ? -6.970 -1.193 3.174 1.00 95.25 85 LEU A O 1
ATOM 706 N N . VAL A 1 86 ? -6.229 -2.530 1.530 1.00 95.25 86 VAL A N 1
ATOM 707 C CA . VAL A 1 86 ? -6.844 -1.775 0.433 1.00 95.25 86 VAL A CA 1
ATOM 708 C C . VAL A 1 86 ? -8.363 -1.700 0.604 1.00 95.25 86 VAL A C 1
ATOM 710 O O . VAL A 1 86 ? -8.925 -0.608 0.536 1.00 95.25 86 VAL A O 1
ATOM 713 N N . THR A 1 87 ? -9.031 -2.816 0.916 1.00 95.38 87 THR A N 1
ATOM 714 C CA . THR A 1 87 ? -10.488 -2.811 1.154 1.00 95.38 87 THR A CA 1
ATOM 715 C C . THR A 1 87 ? -10.888 -1.986 2.376 1.00 95.38 87 THR A C 1
ATOM 717 O O . THR A 1 87 ? -11.928 -1.330 2.380 1.00 95.38 87 THR A O 1
ATOM 720 N N . HIS A 1 88 ? -10.048 -1.971 3.412 1.00 95.88 88 HIS A N 1
ATOM 721 C CA . HIS A 1 88 ? -10.286 -1.182 4.616 1.00 95.88 88 HIS A CA 1
ATOM 722 C C . HIS A 1 88 ? -10.174 0.319 4.343 1.00 95.88 88 HIS A C 1
ATOM 724 O O . HIS A 1 88 ? -10.991 1.102 4.822 1.00 95.88 88 HIS A O 1
ATOM 730 N N . LEU A 1 89 ? -9.189 0.723 3.539 1.00 95.62 89 LEU A N 1
ATOM 731 C CA . LEU A 1 89 ? -8.991 2.116 3.136 1.00 95.62 89 LEU A CA 1
ATOM 732 C C . LEU A 1 89 ? -10.120 2.608 2.226 1.00 95.62 89 LEU A C 1
ATOM 734 O O . LEU A 1 89 ? -10.625 3.710 2.428 1.00 95.62 89 LEU A O 1
ATOM 738 N N . GLN A 1 90 ? -10.579 1.758 1.305 1.00 94.06 90 GLN A N 1
ATOM 739 C CA . GLN A 1 90 ? -11.765 2.010 0.483 1.00 94.06 90 GLN A CA 1
ATOM 740 C C . GLN A 1 90 ? -13.011 2.274 1.344 1.00 94.06 90 GLN A C 1
ATOM 742 O O . GLN A 1 90 ? -13.774 3.191 1.054 1.00 94.06 90 GLN A O 1
ATOM 747 N N . GLY A 1 91 ? -13.197 1.517 2.431 1.00 93.44 91 GLY A N 1
ATOM 748 C CA . GLY A 1 91 ? -14.292 1.733 3.381 1.00 93.44 91 GLY A CA 1
ATOM 749 C C . GLY A 1 91 ? -14.136 2.975 4.268 1.00 93.44 91 GLY A C 1
ATOM 750 O O . GLY A 1 91 ? -15.134 3.477 4.781 1.00 93.44 91 GLY A O 1
ATOM 751 N N . LYS A 1 92 ? -12.910 3.487 4.454 1.00 93.31 92 LYS A N 1
ATOM 752 C CA . LYS A 1 92 ? -12.646 4.691 5.263 1.00 93.31 92 LYS A CA 1
ATOM 753 C C . LYS A 1 92 ? -12.953 5.998 4.541 1.00 93.31 92 LYS A C 1
ATOM 755 O O . LYS A 1 92 ? -13.297 6.969 5.209 1.00 93.31 92 LYS A O 1
ATOM 760 N N . GLY A 1 93 ? -12.825 6.027 3.218 1.00 91.81 93 GLY A N 1
ATOM 761 C CA . GLY A 1 93 ? -13.136 7.198 2.402 1.00 91.81 93 GLY A CA 1
ATOM 762 C C . GLY A 1 93 ? -11.984 7.656 1.512 1.00 91.81 93 GLY A C 1
ATOM 763 O O . GLY A 1 93 ? -10.921 7.034 1.438 1.00 91.81 93 GLY A O 1
ATOM 764 N N . GLU A 1 94 ? -12.213 8.761 0.807 1.00 93.44 94 GLU A N 1
ATOM 765 C CA . GLU A 1 94 ? -11.328 9.245 -0.254 1.00 93.44 94 GLU A CA 1
ATOM 766 C C . GLU A 1 94 ? -9.959 9.699 0.277 1.00 93.44 94 GLU A C 1
ATOM 768 O O . GLU A 1 94 ? -8.924 9.388 -0.311 1.00 93.44 94 GLU A O 1
ATOM 773 N N . GLU A 1 95 ? -9.930 10.364 1.428 1.00 93.56 95 GLU A N 1
ATOM 774 C CA . GLU A 1 95 ? -8.723 10.844 2.101 1.00 93.56 95 GLU A CA 1
ATOM 775 C C . GLU A 1 95 ? -7.794 9.686 2.472 1.00 93.56 95 GLU A C 1
ATOM 777 O O . GLU A 1 95 ? -6.585 9.771 2.269 1.00 93.56 95 GLU A O 1
ATOM 782 N N . ALA A 1 96 ? -8.355 8.568 2.941 1.00 94.94 96 ALA A N 1
ATOM 783 C CA . ALA A 1 96 ? -7.585 7.369 3.252 1.00 94.94 96 ALA A CA 1
ATOM 784 C C . ALA A 1 96 ? -6.937 6.768 1.994 1.00 94.94 96 ALA A C 1
ATOM 786 O O . ALA A 1 96 ? -5.772 6.367 2.025 1.00 94.94 96 ALA A O 1
ATOM 787 N N . CYS A 1 97 ? -7.669 6.751 0.876 1.00 95.19 97 CYS A N 1
ATOM 788 C CA . CYS A 1 97 ? -7.153 6.288 -0.412 1.00 95.19 97 CYS A CA 1
ATOM 789 C C . CYS A 1 97 ? -6.037 7.213 -0.930 1.00 95.19 97 CYS A C 1
ATOM 791 O O . CYS A 1 97 ? -4.990 6.744 -1.376 1.00 95.19 97 CYS A O 1
ATOM 793 N N . ARG A 1 98 ? -6.220 8.533 -0.819 1.00 94.25 98 ARG A N 1
ATOM 794 C CA . ARG A 1 98 ? -5.230 9.545 -1.218 1.00 94.25 98 ARG A CA 1
ATOM 795 C C . ARG A 1 98 ? -3.924 9.415 -0.436 1.00 94.25 98 ARG A C 1
ATOM 797 O O . ARG A 1 98 ? -2.848 9.397 -1.033 1.00 94.25 98 ARG A O 1
ATOM 804 N N . GLU A 1 99 ? -4.005 9.293 0.884 1.00 95.75 99 GLU A N 1
ATOM 805 C CA . GLU A 1 99 ? -2.822 9.125 1.733 1.00 95.75 99 GLU A CA 1
ATOM 806 C C . GLU A 1 99 ? -2.125 7.781 1.500 1.00 95.75 99 GLU A C 1
ATOM 808 O O . GLU A 1 99 ? -0.900 7.706 1.568 1.00 95.75 99 GLU A O 1
ATOM 813 N N . PHE A 1 100 ? -2.866 6.729 1.140 1.00 95.88 100 PHE A N 1
ATOM 814 C CA . PHE A 1 100 ? -2.258 5.474 0.701 1.00 95.88 100 PHE A CA 1
ATOM 815 C C . PHE A 1 100 ? -1.405 5.663 -0.553 1.00 95.88 100 PHE A C 1
ATOM 817 O O . PHE A 1 100 ? -0.252 5.239 -0.566 1.00 95.88 100 PHE A O 1
ATOM 824 N N . TYR A 1 101 ? -1.909 6.367 -1.569 1.00 95.00 101 TYR A N 1
ATOM 825 C CA . TYR A 1 101 ? -1.103 6.701 -2.746 1.00 95.00 101 TYR A CA 1
ATOM 826 C C . TYR A 1 101 ? 0.113 7.558 -2.404 1.00 95.00 101 TYR A C 1
ATOM 828 O O . TYR A 1 101 ? 1.188 7.346 -2.963 1.00 95.00 101 TYR A O 1
ATOM 836 N N . ARG A 1 102 ? -0.027 8.492 -1.459 1.00 94.56 102 ARG A N 1
ATOM 837 C CA . ARG A 1 102 ? 1.088 9.305 -0.967 1.00 94.56 102 ARG A CA 1
ATOM 838 C C . ARG A 1 102 ? 2.155 8.449 -0.277 1.00 94.56 102 ARG A C 1
ATOM 840 O O . ARG A 1 102 ? 3.341 8.619 -0.552 1.00 94.56 102 ARG A O 1
ATOM 847 N N . ALA A 1 103 ? 1.747 7.505 0.569 1.00 95.44 103 ALA A N 1
ATOM 848 C CA . ALA A 1 103 ? 2.648 6.559 1.222 1.00 95.44 103 ALA A CA 1
ATOM 849 C C . ALA A 1 103 ? 3.316 5.615 0.210 1.00 95.44 103 ALA A C 1
ATOM 851 O O . ALA A 1 103 ? 4.517 5.364 0.311 1.00 95.44 103 ALA A O 1
ATOM 852 N N . LEU A 1 104 ? 2.564 5.142 -0.788 1.00 94.50 104 LEU A N 1
ATOM 853 C CA . LEU A 1 104 ? 3.072 4.289 -1.859 1.00 94.50 104 LEU A CA 1
ATOM 854 C C . LEU A 1 104 ? 4.126 5.018 -2.693 1.00 94.50 104 LEU A C 1
ATOM 856 O O . LEU A 1 104 ? 5.188 4.465 -2.944 1.00 94.50 104 LEU A O 1
ATOM 860 N N . HIS A 1 105 ? 3.869 6.273 -3.061 1.00 93.88 105 HIS A N 1
ATOM 861 C CA . HIS A 1 105 ? 4.831 7.097 -3.787 1.00 93.88 105 HIS A CA 1
ATOM 862 C C . HIS A 1 105 ? 6.126 7.311 -2.989 1.00 93.88 105 HIS A C 1
ATOM 864 O O . HIS A 1 105 ? 7.212 7.258 -3.556 1.00 93.88 105 HIS A O 1
ATOM 870 N N . LEU A 1 106 ? 6.019 7.506 -1.671 1.00 93.12 106 LEU A N 1
ATOM 871 C CA . LEU A 1 106 ? 7.172 7.779 -0.813 1.00 93.12 106 LEU A CA 1
ATOM 872 C C . LEU A 1 106 ? 8.034 6.539 -0.537 1.00 93.12 106 LEU A C 1
ATOM 874 O O . LEU A 1 106 ? 9.256 6.651 -0.481 1.00 93.12 106 LEU A O 1
ATOM 878 N N . HIS A 1 107 ? 7.417 5.369 -0.346 1.00 91.94 107 HIS A N 1
ATOM 879 C CA . HIS A 1 107 ? 8.139 4.140 0.023 1.00 91.94 107 HIS A CA 1
ATOM 880 C C . HIS A 1 107 ? 8.431 3.216 -1.150 1.00 91.94 107 HIS A C 1
ATOM 882 O O . HIS A 1 107 ? 9.389 2.450 -1.090 1.00 91.94 107 HIS A O 1
ATOM 888 N N . VAL A 1 108 ? 7.620 3.274 -2.205 1.00 90.50 108 VAL A N 1
ATOM 889 C CA . VAL A 1 108 ? 7.705 2.385 -3.368 1.00 90.50 108 VAL A CA 1
ATOM 890 C C . VAL A 1 108 ? 7.402 3.178 -4.642 1.00 90.50 108 VAL A C 1
ATOM 892 O O . VAL A 1 108 ? 6.493 2.857 -5.408 1.00 90.50 108 VAL A O 1
ATOM 895 N N . GLU A 1 109 ? 8.182 4.239 -4.865 1.00 91.06 109 GLU A N 1
ATOM 896 C CA . GLU A 1 109 ? 8.041 5.160 -6.002 1.00 91.06 109 GLU A CA 1
ATOM 897 C C . GLU A 1 109 ? 7.896 4.413 -7.333 1.00 91.06 109 GLU A C 1
ATOM 899 O O . GLU A 1 109 ? 7.026 4.709 -8.155 1.00 91.06 109 GLU A O 1
ATOM 904 N N . GLU A 1 110 ? 8.722 3.390 -7.524 1.00 86.88 110 GLU A N 1
ATOM 905 C CA . GLU A 1 110 ? 8.712 2.640 -8.759 1.00 86.88 110 GLU A CA 1
ATOM 906 C C . GLU A 1 110 ? 7.415 1.829 -8.963 1.00 86.88 110 GLU A C 1
ATOM 908 O O . GLU A 1 110 ? 6.982 1.653 -10.102 1.00 86.88 110 GLU A O 1
ATOM 913 N N . LEU A 1 111 ? 6.797 1.327 -7.887 1.00 91.00 111 LEU A N 1
ATOM 914 C CA . LEU A 1 111 ? 5.509 0.630 -7.951 1.00 91.00 111 LEU A CA 1
ATOM 915 C C . LEU A 1 111 ? 4.376 1.621 -8.209 1.00 91.00 111 LEU A C 1
ATOM 917 O O . LEU A 1 111 ? 3.497 1.348 -9.024 1.00 91.00 111 LEU A O 1
ATOM 921 N N . TYR A 1 112 ? 4.442 2.789 -7.566 1.00 92.50 112 TYR A N 1
ATOM 922 C CA . TYR A 1 112 ? 3.485 3.872 -7.754 1.00 92.50 112 TYR A CA 1
ATOM 923 C C . TYR A 1 112 ? 3.374 4.290 -9.226 1.00 92.50 112 TYR A C 1
ATOM 925 O O . TYR A 1 112 ? 2.267 4.393 -9.744 1.00 92.50 112 TYR A O 1
ATOM 933 N N . TYR A 1 113 ? 4.489 4.472 -9.937 1.00 90.56 113 TYR A N 1
ATOM 934 C CA . TYR A 1 113 ? 4.438 4.852 -11.356 1.00 90.56 113 TYR A CA 1
ATOM 935 C C . TYR A 1 113 ? 3.995 3.727 -12.303 1.00 90.56 113 TYR A C 1
ATOM 937 O O . TYR A 1 113 ? 3.601 4.018 -13.432 1.00 90.56 113 TYR A O 1
ATOM 945 N N . SER A 1 114 ? 4.032 2.465 -11.861 1.00 90.81 114 SER A N 1
ATOM 946 C CA . SER A 1 114 ? 3.641 1.306 -12.680 1.00 90.81 114 SER A CA 1
ATOM 947 C C . SER A 1 114 ? 2.167 0.945 -12.532 1.00 90.81 114 SER A C 1
ATOM 949 O O . SER A 1 114 ? 1.705 -0.000 -13.163 1.00 90.81 114 SER A O 1
ATOM 951 N N . LEU A 1 115 ? 1.432 1.675 -11.694 1.00 92.75 115 LEU A N 1
ATOM 952 C CA . LEU A 1 115 ? 0.017 1.427 -11.482 1.00 92.75 115 LEU A CA 1
ATOM 953 C C . LEU A 1 115 ? -0.788 1.651 -12.771 1.00 92.75 115 LEU A C 1
ATOM 955 O O . LEU A 1 115 ? -0.573 2.673 -13.437 1.00 92.75 115 LEU A O 1
ATOM 959 N N . PRO A 1 116 ? -1.748 0.763 -13.096 1.00 90.81 116 PRO A N 1
ATOM 960 C CA . PRO A 1 116 ? -2.628 0.910 -14.254 1.00 90.81 116 PRO A CA 1
ATOM 961 C C . PRO A 1 116 ? -3.246 2.306 -14.376 1.00 90.81 116 PRO A C 1
ATOM 963 O O . PRO A 1 116 ? -3.190 2.920 -15.444 1.00 90.81 116 PRO A O 1
ATOM 966 N N . THR A 1 117 ? -3.746 2.858 -13.267 1.00 90.94 117 THR A N 1
ATOM 967 C CA . THR A 1 117 ? -4.362 4.193 -13.258 1.00 90.94 117 THR A CA 1
ATOM 968 C C . THR A 1 117 ? -3.365 5.310 -13.575 1.00 90.94 117 THR A C 1
ATOM 970 O O . THR A 1 117 ? -3.713 6.274 -14.259 1.00 90.94 117 THR A O 1
ATOM 973 N N . ARG A 1 118 ? -2.104 5.188 -13.133 1.00 89.69 118 ARG A N 1
ATOM 974 C CA . ARG A 1 118 ? -1.036 6.172 -13.385 1.00 89.69 118 ARG A CA 1
ATOM 975 C C . ARG A 1 118 ? -0.527 6.110 -14.815 1.00 89.69 118 ARG A C 1
ATOM 977 O O . ARG A 1 118 ? -0.269 7.160 -15.401 1.00 89.69 118 ARG A O 1
ATOM 984 N N . LEU A 1 119 ? -0.425 4.907 -15.372 1.00 88.12 119 LEU A N 1
ATOM 985 C CA . LEU A 1 119 ? -0.075 4.711 -16.775 1.00 88.12 119 LEU A CA 1
ATOM 986 C C . LEU A 1 119 ? -1.151 5.313 -17.680 1.00 88.12 119 LEU A C 1
ATOM 988 O O . LEU A 1 119 ? -0.839 6.193 -18.476 1.00 88.12 119 LEU A O 1
ATOM 992 N N . ARG A 1 120 ? -2.427 4.971 -17.454 1.00 85.25 120 ARG A N 1
ATOM 993 C CA . ARG A 1 120 ? -3.556 5.526 -18.217 1.00 85.25 120 ARG A CA 1
ATOM 994 C C . ARG A 1 120 ? -3.630 7.050 -18.129 1.00 85.25 120 ARG A C 1
ATOM 996 O O . ARG A 1 120 ? -3.873 7.713 -19.136 1.00 85.25 120 ARG A O 1
ATOM 1003 N N . LEU A 1 121 ? -3.417 7.608 -16.935 1.00 81.44 121 LEU A N 1
ATOM 1004 C CA . LEU A 1 121 ? -3.390 9.056 -16.741 1.00 81.44 121 LEU A CA 1
ATOM 1005 C C . LEU A 1 121 ? -2.272 9.689 -17.575 1.00 81.44 121 LEU A C 1
ATOM 1007 O O . LEU A 1 121 ? -2.524 10.651 -18.293 1.00 81.44 121 LEU A O 1
ATOM 1011 N N . ARG A 1 122 ? -1.057 9.132 -17.546 1.00 78.56 122 ARG A N 1
ATOM 1012 C CA . ARG A 1 122 ? 0.065 9.657 -18.334 1.00 78.56 122 ARG A CA 1
ATOM 1013 C C . ARG A 1 122 ? -0.188 9.563 -19.838 1.00 78.56 122 ARG A C 1
ATOM 1015 O O . ARG A 1 122 ? 0.022 10.551 -20.535 1.00 78.56 122 ARG A O 1
ATOM 1022 N N . ASP A 1 123 ? -0.686 8.427 -20.311 1.00 75.56 123 ASP A N 1
ATOM 1023 C CA . ASP A 1 123 ? -0.961 8.195 -21.733 1.00 75.56 123 ASP A CA 1
ATOM 1024 C C . ASP A 1 123 ? -2.052 9.143 -22.265 1.00 75.56 123 ASP A C 1
ATOM 1026 O O . ASP A 1 123 ? -2.048 9.512 -23.438 1.00 75.56 123 ASP A O 1
ATOM 1030 N N . SER A 1 124 ? -2.963 9.598 -21.394 1.00 72.19 124 SER A N 1
ATOM 1031 C CA . SER A 1 124 ? -3.960 10.618 -21.740 1.00 72.19 124 SER A CA 1
ATOM 1032 C C . SER A 1 124 ? -3.384 12.035 -21.876 1.00 72.19 124 SER A C 1
ATOM 1034 O O . SER A 1 124 ? -3.921 12.833 -22.643 1.00 72.19 124 SER A O 1
ATOM 1036 N N . PHE A 1 125 ? -2.297 12.349 -21.160 1.00 64.19 125 PHE A N 1
ATOM 1037 C CA . PHE A 1 125 ? -1.658 13.670 -21.181 1.00 64.19 125 PHE A CA 1
ATOM 1038 C C . PHE A 1 125 ? -0.579 13.806 -22.258 1.00 64.19 125 PHE A C 1
ATOM 1040 O O . PHE A 1 125 ? -0.327 14.925 -22.703 1.00 64.19 125 PHE A O 1
ATOM 1047 N N . ASP A 1 126 ? 0.042 12.707 -22.692 1.00 56.56 126 ASP A N 1
ATOM 1048 C CA . ASP A 1 126 ? 1.055 12.747 -23.747 1.00 56.56 126 ASP A CA 1
ATOM 1049 C C . ASP A 1 126 ? 1.070 11.453 -24.588 1.00 56.56 126 ASP A C 1
ATOM 1051 O O . ASP A 1 126 ? 1.753 10.488 -24.238 1.00 56.56 126 ASP A O 1
ATOM 1055 N N . PRO A 1 127 ? 0.362 11.430 -25.735 1.00 58.38 127 PRO A N 1
ATOM 1056 C CA . PRO A 1 127 ? 0.369 10.301 -26.667 1.00 58.38 127 PRO A CA 1
ATOM 1057 C C . PRO A 1 127 ? 1.744 9.998 -27.292 1.00 58.38 127 PRO A C 1
ATOM 1059 O O . PRO A 1 127 ? 1.886 8.976 -27.963 1.00 58.38 127 PRO A O 1
ATOM 1062 N N . LEU A 1 128 ? 2.739 10.887 -27.131 1.00 57.78 128 LEU A N 1
ATOM 1063 C CA . LEU A 1 128 ? 4.090 10.771 -27.696 1.00 57.78 128 LEU A CA 1
ATOM 1064 C C . LEU A 1 128 ? 5.188 10.638 -26.621 1.00 57.78 128 LEU A C 1
ATOM 1066 O O . LEU A 1 128 ? 6.370 10.491 -26.968 1.00 57.78 128 LEU A O 1
ATOM 1070 N N . ALA A 1 129 ? 4.826 10.648 -25.332 1.00 54.22 129 ALA A N 1
ATOM 1071 C CA . ALA A 1 129 ? 5.760 10.386 -24.245 1.00 54.22 129 ALA A CA 1
ATOM 1072 C C . ALA A 1 129 ? 6.263 8.948 -24.362 1.00 54.22 129 ALA A C 1
ATOM 1074 O O . ALA A 1 129 ? 5.542 7.979 -24.124 1.00 54.22 129 ALA A O 1
ATOM 1075 N N . HIS A 1 130 ? 7.537 8.807 -24.719 1.00 53.31 130 HIS A N 1
ATOM 1076 C CA . HIS A 1 130 ? 8.217 7.523 -24.676 1.00 53.31 130 HIS A CA 1
ATOM 1077 C C . HIS A 1 130 ? 8.076 6.939 -23.261 1.00 53.31 130 HIS A C 1
ATOM 1079 O O . HIS A 1 130 ? 8.179 7.697 -22.287 1.00 53.31 130 HIS A O 1
ATOM 1085 N N . PRO A 1 131 ? 7.848 5.619 -23.110 1.00 55.41 131 PRO A N 1
ATOM 1086 C CA . PRO A 1 131 ? 7.792 5.018 -21.788 1.00 55.41 131 PRO A CA 1
ATOM 1087 C C . PRO A 1 131 ? 9.098 5.364 -21.066 1.00 55.41 131 PRO A C 1
ATOM 1089 O O . PRO A 1 131 ? 10.170 5.209 -21.663 1.00 55.41 131 PRO A O 1
ATOM 1092 N N . PRO A 1 132 ? 9.051 5.861 -19.816 1.00 49.91 132 PRO A N 1
ATOM 1093 C CA . PRO A 1 132 ? 10.266 6.069 -19.069 1.00 49.91 132 PRO A CA 1
ATOM 1094 C C . PRO A 1 132 ? 10.922 4.703 -18.981 1.00 49.91 132 PRO A C 1
ATOM 1096 O O . PRO A 1 132 ? 10.342 3.743 -18.466 1.00 49.91 132 PRO A O 1
ATOM 1099 N N . VAL A 1 133 ? 12.131 4.623 -19.529 1.00 45.84 133 VAL A N 1
ATOM 1100 C CA . VAL A 1 133 ? 13.090 3.610 -19.131 1.00 45.84 133 VAL A CA 1
ATOM 1101 C C . VAL A 1 133 ? 13.143 3.743 -17.622 1.00 45.84 133 VAL A C 1
ATOM 1103 O O . VAL A 1 133 ? 13.665 4.729 -17.102 1.00 45.84 133 VAL A O 1
ATOM 1106 N N . TYR A 1 134 ? 12.491 2.810 -16.933 1.00 48.16 134 TYR A N 1
ATOM 1107 C CA . TYR A 1 134 ? 12.608 2.673 -15.501 1.00 48.16 134 TYR A CA 1
ATOM 1108 C C . TYR A 1 134 ? 14.104 2.550 -15.249 1.00 48.16 134 TYR A C 1
ATOM 1110 O O . TYR A 1 134 ? 14.703 1.499 -15.483 1.00 48.16 134 TYR A O 1
ATOM 1118 N N . GLN A 1 135 ? 14.730 3.636 -14.792 1.00 40.41 135 GLN A N 1
ATOM 1119 C CA . GLN A 1 135 ? 15.892 3.503 -13.944 1.00 40.41 135 GLN A CA 1
ATOM 1120 C C . GLN A 1 135 ? 15.350 2.833 -12.695 1.00 40.41 135 GLN A C 1
ATOM 1122 O O . GLN A 1 135 ? 15.000 3.491 -11.721 1.00 40.41 135 GLN A O 1
ATOM 1127 N N . GLN A 1 136 ? 15.229 1.507 -12.783 1.00 38.09 136 GLN A N 1
ATOM 1128 C CA . GLN A 1 136 ? 15.348 0.620 -11.657 1.00 38.09 136 GLN A CA 1
ATOM 1129 C C . GLN A 1 136 ? 16.521 1.204 -10.893 1.00 38.09 136 GLN A C 1
ATOM 1131 O O . GLN A 1 136 ? 17.669 1.127 -11.364 1.00 38.09 136 GLN A O 1
ATOM 1136 N N . LYS A 1 137 ? 16.227 1.874 -9.773 1.00 43.66 137 LYS A N 1
ATOM 1137 C CA . LYS A 1 137 ? 17.225 2.117 -8.749 1.00 43.66 137 LYS A CA 1
ATOM 1138 C C . LYS A 1 137 ? 17.518 0.709 -8.273 1.00 43.66 137 LYS A C 1
ATOM 1140 O O . LYS A 1 137 ? 17.006 0.237 -7.266 1.00 43.66 137 LYS A O 1
ATOM 1145 N N . HIS A 1 138 ? 18.354 0.022 -9.051 1.00 42.09 138 HIS A N 1
ATOM 1146 C CA . HIS A 1 138 ? 19.336 -0.874 -8.525 1.00 42.09 138 HIS A CA 1
ATOM 1147 C C . HIS A 1 138 ? 19.924 -0.041 -7.405 1.00 42.09 138 HIS A C 1
ATOM 1149 O O . HIS A 1 138 ? 20.688 0.897 -7.641 1.00 42.09 138 HIS A O 1
ATOM 1155 N N . SER A 1 139 ? 19.468 -0.310 -6.190 1.00 42.41 139 SER A N 1
ATOM 1156 C CA . SER A 1 139 ? 20.287 -0.155 -5.023 1.00 42.41 139 SER A CA 1
ATOM 1157 C C . SER A 1 139 ? 21.524 -0.981 -5.345 1.00 42.41 139 SER A C 1
ATOM 1159 O O . SER A 1 139 ? 21.658 -2.154 -5.005 1.00 42.41 139 SER A O 1
ATOM 1161 N N . LEU A 1 140 ? 22.436 -0.354 -6.091 1.00 47.41 140 LEU A N 1
ATOM 1162 C CA . LEU A 1 140 ? 23.844 -0.562 -5.949 1.00 47.41 140 LEU A CA 1
ATOM 1163 C C . LEU A 1 140 ? 24.049 -0.272 -4.475 1.00 47.41 140 LEU A C 1
ATOM 1165 O O . LEU A 1 140 ? 24.278 0.852 -4.054 1.00 47.41 140 LEU A O 1
ATOM 1169 N N . ASN A 1 141 ? 23.887 -1.313 -3.666 1.00 47.81 141 ASN A N 1
ATOM 1170 C CA . ASN A 1 141 ? 24.802 -1.532 -2.583 1.00 47.81 141 ASN A CA 1
ATOM 1171 C C . ASN A 1 141 ? 26.173 -1.136 -3.151 1.00 47.81 141 ASN A C 1
ATOM 1173 O O . ASN A 1 141 ? 26.665 -1.787 -4.075 1.00 47.81 141 ASN A O 1
ATOM 1177 N N . GLU A 1 142 ? 26.650 0.031 -2.715 1.00 51.66 142 GLU A N 1
ATOM 1178 C CA . GLU A 1 142 ? 27.743 0.874 -3.232 1.00 51.66 142 GLU A CA 1
ATOM 1179 C C . GLU A 1 142 ? 29.124 0.199 -3.084 1.00 51.66 142 GLU A C 1
ATOM 1181 O O . GLU A 1 142 ? 30.115 0.759 -2.622 1.00 51.66 142 GLU A O 1
ATOM 1186 N N . ARG A 1 143 ? 29.189 -1.081 -3.437 1.00 57.78 143 ARG A N 1
ATOM 1187 C CA . ARG A 1 143 ? 30.361 -1.943 -3.497 1.00 57.78 143 ARG A CA 1
ATOM 1188 C C . ARG A 1 143 ? 30.105 -2.938 -4.613 1.00 57.78 143 ARG A C 1
ATOM 1190 O O . ARG A 1 143 ? 29.729 -4.086 -4.388 1.00 57.78 143 ARG A O 1
ATOM 1197 N N . GLY A 1 144 ? 30.269 -2.456 -5.841 1.00 60.78 144 GLY A N 1
ATOM 1198 C CA . GLY A 1 144 ? 30.136 -3.289 -7.026 1.00 60.78 144 GLY A CA 1
ATOM 1199 C C . GLY A 1 144 ? 31.013 -4.552 -6.953 1.00 60.78 144 GLY A C 1
ATOM 1200 O O . GLY A 1 144 ? 32.000 -4.594 -6.204 1.00 60.78 144 GLY A O 1
ATOM 1201 N N . PRO A 1 145 ? 30.718 -5.570 -7.782 1.00 58.97 145 PRO A N 1
ATOM 1202 C CA . PRO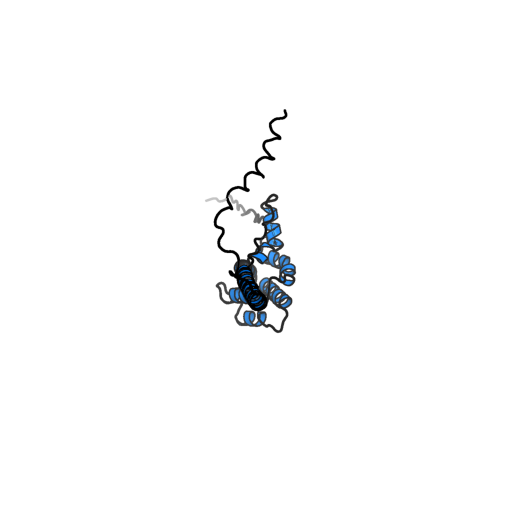 A 1 145 ? 31.510 -6.801 -7.894 1.00 58.97 145 PRO A CA 1
ATOM 1203 C C . PRO A 1 145 ? 32.997 -6.552 -8.208 1.00 58.97 145 PRO A C 1
ATOM 1205 O O . PRO A 1 145 ? 33.813 -7.458 -8.084 1.00 58.97 145 PRO A O 1
ATOM 1208 N N . HIS A 1 146 ? 33.378 -5.316 -8.540 1.00 60.31 146 HIS A N 1
ATOM 1209 C CA . HIS A 1 146 ? 34.754 -4.846 -8.664 1.00 60.31 146 HIS A CA 1
ATOM 1210 C C . HIS A 1 146 ? 35.630 -5.109 -7.427 1.00 60.31 146 HIS A C 1
ATOM 1212 O O . HIS A 1 146 ? 36.807 -5.416 -7.602 1.00 60.31 146 HIS A O 1
ATOM 1218 N N . PHE A 1 147 ? 35.096 -5.047 -6.196 1.00 61.28 147 PHE A N 1
ATOM 1219 C CA . PHE A 1 147 ? 35.890 -5.404 -5.007 1.00 61.28 147 PHE A CA 1
ATOM 1220 C C . PHE A 1 147 ? 36.210 -6.905 -4.978 1.00 61.28 147 PHE A C 1
ATOM 1222 O O . PHE A 1 147 ? 37.353 -7.293 -4.736 1.00 61.28 147 PHE A O 1
ATOM 1229 N N . PHE A 1 148 ? 35.224 -7.747 -5.297 1.00 64.00 148 PHE A N 1
ATOM 1230 C CA . PHE A 1 148 ? 35.415 -9.194 -5.406 1.00 64.00 148 PHE A CA 1
ATOM 1231 C C . PHE A 1 148 ? 36.374 -9.551 -6.549 1.00 64.00 148 PHE A C 1
ATOM 1233 O O . PHE A 1 148 ? 37.260 -10.376 -6.354 1.00 64.00 148 PHE A O 1
ATOM 1240 N N . LEU A 1 149 ? 36.270 -8.880 -7.701 1.00 70.50 149 LEU A N 1
ATOM 1241 C CA . LEU A 1 149 ? 37.166 -9.070 -8.847 1.00 70.50 149 LEU A CA 1
ATOM 1242 C C . LEU A 1 149 ? 38.610 -8.655 -8.534 1.00 70.50 149 LEU A C 1
ATOM 1244 O O . LEU A 1 149 ? 39.551 -9.358 -8.898 1.00 70.50 149 LEU A O 1
ATOM 1248 N N . GLY A 1 150 ? 38.789 -7.538 -7.823 1.00 78.44 150 GLY A N 1
ATOM 1249 C CA . GLY A 1 150 ? 40.099 -7.083 -7.363 1.00 78.44 150 GLY A CA 1
ATOM 1250 C C . GLY A 1 150 ? 40.722 -8.050 -6.357 1.00 78.44 150 GLY A C 1
ATOM 1251 O O . GLY A 1 150 ? 41.877 -8.439 -6.510 1.00 78.44 150 GLY A O 1
ATOM 1252 N N . CYS A 1 151 ? 39.946 -8.500 -5.368 1.00 75.50 151 CYS A N 1
ATOM 1253 C CA . CYS A 1 151 ? 40.421 -9.442 -4.355 1.00 75.50 151 CYS A CA 1
ATOM 1254 C C . CYS A 1 151 ? 40.779 -10.806 -4.970 1.00 75.50 151 CYS A C 1
ATOM 1256 O O . CYS A 1 151 ? 41.835 -11.363 -4.670 1.00 75.50 151 CYS A O 1
ATOM 1258 N N . PHE A 1 152 ? 39.956 -11.301 -5.899 1.00 80.25 152 PHE A N 1
ATOM 1259 C CA . PHE A 1 152 ? 40.217 -12.548 -6.615 1.00 80.25 152 PHE A CA 1
ATOM 1260 C C . PHE A 1 152 ? 41.452 -12.440 -7.522 1.00 80.25 152 PHE A C 1
ATOM 1262 O O . PHE A 1 152 ? 42.278 -13.346 -7.534 1.00 80.25 152 PHE A O 1
ATOM 1269 N N . SER A 1 153 ? 41.637 -11.309 -8.212 1.00 82.81 153 SER A N 1
ATOM 1270 C CA . SER A 1 153 ? 42.835 -11.036 -9.020 1.00 82.81 153 SER A CA 1
ATOM 1271 C C . SER A 1 153 ? 44.118 -11.038 -8.179 1.00 82.81 153 SER A C 1
ATOM 1273 O O . SER A 1 153 ? 45.099 -11.682 -8.551 1.00 82.81 153 SER A O 1
ATOM 1275 N N . VAL A 1 154 ? 44.102 -10.400 -7.001 1.00 86.44 154 VAL A N 1
ATOM 1276 C CA . VAL A 1 154 ? 45.248 -10.405 -6.074 1.00 86.44 154 VAL A CA 1
ATOM 1277 C C . VAL A 1 154 ? 45.530 -11.812 -5.544 1.00 86.44 154 VAL A C 1
ATOM 1279 O O . VAL A 1 154 ? 46.685 -12.232 -5.533 1.00 86.44 154 VAL A O 1
ATOM 1282 N N . ALA A 1 155 ? 44.500 -12.563 -5.142 1.00 90.19 155 ALA A N 1
ATOM 1283 C CA . ALA A 1 155 ? 44.659 -13.928 -4.642 1.00 90.19 155 ALA A CA 1
ATOM 1284 C C . ALA A 1 155 ? 45.213 -14.878 -5.717 1.00 90.19 155 ALA A C 1
ATOM 1286 O O . ALA A 1 155 ? 46.166 -15.610 -5.454 1.00 90.19 155 ALA A O 1
ATOM 1287 N N . VAL A 1 156 ? 44.673 -14.826 -6.940 1.00 89.12 156 VAL A N 1
ATOM 1288 C CA . VAL A 1 156 ? 45.164 -15.612 -8.083 1.00 89.12 156 VAL A CA 1
ATOM 1289 C C . VAL A 1 156 ? 46.588 -15.197 -8.459 1.00 89.12 156 VAL A C 1
ATOM 1291 O O . VAL A 1 156 ? 47.430 -16.060 -8.693 1.00 89.12 156 VAL A O 1
ATOM 1294 N N . GLY A 1 157 ? 46.899 -13.897 -8.451 1.00 86.88 157 GLY A N 1
ATOM 1295 C CA . GLY A 1 157 ? 48.252 -13.391 -8.688 1.00 86.88 157 GLY A CA 1
ATOM 1296 C C . GLY A 1 157 ? 49.261 -13.892 -7.652 1.00 86.88 157 GLY A C 1
ATOM 1297 O O . GLY A 1 157 ? 50.332 -14.374 -8.017 1.00 86.88 157 GLY A O 1
ATOM 1298 N N . MET A 1 158 ? 48.903 -13.856 -6.366 1.00 84.88 158 MET A N 1
ATOM 1299 C CA . MET A 1 158 ? 49.736 -14.395 -5.285 1.00 84.88 158 MET A CA 1
ATOM 1300 C C . MET A 1 158 ? 49.890 -15.915 -5.382 1.00 84.88 158 MET A C 1
ATOM 1302 O O . MET A 1 158 ? 50.996 -16.417 -5.200 1.00 84.88 158 MET A O 1
ATOM 1306 N N . ALA A 1 159 ? 48.827 -16.648 -5.725 1.00 85.12 159 ALA A N 1
ATOM 1307 C CA . ALA A 1 159 ? 48.881 -18.094 -5.924 1.00 85.12 159 ALA A CA 1
ATOM 1308 C C . ALA A 1 159 ? 49.791 -18.480 -7.100 1.00 85.12 159 ALA A C 1
ATOM 1310 O O . ALA A 1 159 ? 50.585 -19.408 -6.974 1.00 85.12 159 ALA A O 1
ATOM 1311 N N . LEU A 1 160 ? 49.737 -17.741 -8.214 1.00 81.25 160 LEU A N 1
ATOM 1312 C CA . LEU A 1 160 ? 50.641 -17.938 -9.348 1.00 81.25 160 LEU A CA 1
ATOM 1313 C C . LEU A 1 160 ? 52.090 -17.634 -8.965 1.00 81.25 160 LEU A C 1
ATOM 1315 O O . LEU A 1 160 ? 52.962 -18.440 -9.264 1.00 81.25 160 LEU A O 1
ATOM 1319 N N . LEU A 1 161 ? 52.367 -16.521 -8.276 1.00 79.12 161 LEU A N 1
ATOM 1320 C CA . LEU A 1 161 ? 53.722 -16.207 -7.804 1.00 79.12 161 LEU A CA 1
ATOM 1321 C C . LEU A 1 161 ? 54.256 -17.276 -6.851 1.00 79.12 161 LEU A C 1
ATOM 1323 O O . LEU A 1 161 ? 55.416 -17.663 -6.972 1.00 79.12 161 LEU A O 1
ATOM 1327 N N . TYR A 1 162 ? 53.416 -17.780 -5.947 1.00 79.75 162 TYR A N 1
ATOM 1328 C CA . TYR A 1 162 ? 53.793 -18.841 -5.021 1.00 79.75 162 TYR A CA 1
ATOM 1329 C C . TYR A 1 162 ? 54.068 -20.152 -5.766 1.00 79.75 162 TYR A C 1
ATOM 1331 O O . TYR A 1 162 ? 55.132 -20.742 -5.598 1.00 79.75 162 TYR A O 1
ATOM 1339 N N . TYR A 1 163 ? 53.181 -20.546 -6.680 1.00 77.06 163 TYR A N 1
ATOM 1340 C CA . TYR A 1 163 ? 53.352 -21.728 -7.522 1.00 77.06 163 TYR A CA 1
ATOM 1341 C C . TYR A 1 163 ? 54.597 -21.640 -8.416 1.00 77.06 163 TYR A C 1
ATOM 1343 O O . TYR A 1 163 ? 55.373 -22.587 -8.498 1.00 77.06 163 TYR A O 1
ATOM 1351 N N . PHE A 1 164 ? 54.843 -20.490 -9.049 1.00 69.38 164 PHE A N 1
ATOM 1352 C CA . PHE A 1 164 ? 56.059 -20.266 -9.828 1.00 69.38 164 PHE A CA 1
ATOM 1353 C C . PHE A 1 164 ? 57.303 -20.189 -8.945 1.00 69.38 164 PHE A C 1
ATOM 1355 O O . PHE A 1 164 ? 58.363 -20.600 -9.399 1.00 69.38 164 PHE A O 1
ATOM 1362 N N . SER A 1 165 ? 57.214 -19.700 -7.706 1.00 64.62 165 SER A N 1
ATOM 1363 C CA . SER A 1 165 ? 58.343 -19.719 -6.770 1.00 64.62 165 SER A CA 1
ATOM 1364 C C . SER A 1 165 ? 58.705 -21.143 -6.347 1.00 64.62 165 SER A C 1
ATOM 1366 O O . SER A 1 165 ? 59.880 -21.491 -6.379 1.00 64.62 165 SER A O 1
ATOM 1368 N N . GLU A 1 166 ? 57.710 -21.994 -6.091 1.00 55.38 166 GLU A N 1
ATOM 1369 C CA . GLU A 1 166 ? 57.875 -23.431 -5.839 1.00 55.38 166 GLU A CA 1
ATOM 1370 C C . GLU A 1 166 ? 58.454 -24.147 -7.072 1.00 55.38 166 GLU A C 1
ATOM 1372 O O . GLU A 1 166 ? 59.467 -24.843 -6.986 1.00 55.38 166 GLU A O 1
ATOM 1377 N N . ALA A 1 167 ? 57.907 -23.884 -8.264 1.00 52.28 167 ALA A N 1
ATOM 1378 C CA . ALA A 1 167 ? 58.408 -24.452 -9.518 1.00 52.28 167 ALA A CA 1
ATOM 1379 C C . ALA A 1 167 ? 59.830 -23.970 -9.870 1.00 52.28 167 ALA A C 1
ATOM 1381 O O . ALA A 1 167 ? 60.602 -24.696 -10.497 1.00 52.28 167 ALA A O 1
ATOM 1382 N N . LYS A 1 168 ? 60.207 -22.756 -9.451 1.00 49.03 168 LYS A N 1
ATOM 1383 C CA . LYS A 1 168 ? 61.545 -22.178 -9.658 1.00 49.03 168 LYS A CA 1
ATOM 1384 C C . LYS A 1 168 ? 62.546 -22.597 -8.572 1.00 49.03 168 LYS A C 1
ATOM 1386 O O . LYS A 1 168 ? 63.749 -22.483 -8.801 1.00 49.03 168 LYS A O 1
ATOM 1391 N N . VAL A 1 169 ? 62.080 -23.124 -7.436 1.00 51.22 169 VAL A N 1
ATOM 1392 C CA . VAL A 1 169 ? 62.916 -23.788 -6.419 1.00 51.22 169 VAL A CA 1
ATOM 1393 C C . VAL A 1 169 ? 63.205 -25.249 -6.797 1.00 51.22 169 VAL A C 1
ATOM 1395 O O . VAL A 1 169 ? 64.271 -25.753 -6.454 1.00 51.22 169 VAL A O 1
ATOM 1398 N N . ALA A 1 170 ? 62.350 -25.900 -7.595 1.00 50.38 170 ALA A N 1
ATOM 1399 C CA . ALA A 1 170 ? 62.603 -27.250 -8.118 1.00 50.38 170 ALA A CA 1
ATOM 1400 C C . ALA A 1 170 ? 63.402 -27.302 -9.444 1.00 50.38 170 ALA A C 1
ATOM 1402 O O . ALA A 1 170 ? 63.866 -28.369 -9.840 1.00 50.38 170 ALA A O 1
ATOM 1403 N N . GLY A 1 171 ? 63.597 -26.176 -10.138 1.00 49.44 171 GLY A N 1
ATOM 1404 C CA . GLY A 1 171 ? 64.272 -26.136 -11.441 1.00 49.44 171 GLY A CA 1
ATOM 1405 C C . GLY A 1 171 ? 65.205 -24.940 -11.567 1.00 49.44 171 GLY A C 1
ATOM 1406 O O . GLY A 1 171 ? 64.796 -23.859 -11.986 1.00 49.44 171 GLY A O 1
ATOM 1407 N N . GLY A 1 172 ? 66.469 -25.129 -11.187 1.00 48.03 172 GLY A N 1
ATOM 1408 C CA . GLY A 1 172 ? 67.479 -24.079 -11.200 1.00 48.03 172 GLY A CA 1
ATOM 1409 C C . GLY A 1 172 ? 67.694 -23.438 -12.578 1.00 48.03 172 GLY A C 1
ATOM 1410 O O . GLY A 1 172 ? 67.812 -24.118 -13.590 1.00 48.03 172 GLY A O 1
ATOM 1411 N N . SER A 1 173 ? 67.784 -22.108 -12.606 1.00 43.53 173 SER A N 1
ATOM 1412 C CA . SER A 1 173 ? 68.841 -21.334 -13.286 1.00 43.53 173 SER A CA 1
ATOM 1413 C C . SER A 1 173 ? 68.482 -19.843 -13.295 1.00 43.53 173 SER A C 1
ATOM 1415 O O . SER A 1 173 ? 67.426 -19.405 -13.752 1.00 43.53 173 SER A O 1
ATOM 1417 N N . ARG A 1 174 ? 69.400 -19.041 -12.752 1.00 52.16 174 ARG A N 1
ATOM 1418 C CA . ARG A 1 174 ? 69.520 -17.607 -13.017 1.00 52.16 174 ARG A CA 1
ATOM 1419 C C . ARG A 1 174 ? 70.110 -17.435 -14.420 1.00 52.16 174 ARG A C 1
ATOM 1421 O O . ARG A 1 174 ? 71.271 -17.777 -14.608 1.00 52.16 174 ARG A O 1
ATOM 1428 N N . ALA A 1 175 ? 69.363 -16.857 -15.354 1.00 51.62 175 ALA A N 1
ATOM 1429 C CA . ALA A 1 175 ? 69.910 -16.150 -16.513 1.00 51.62 175 ALA A CA 1
ATOM 1430 C C . ALA A 1 175 ? 68.844 -15.200 -17.086 1.00 51.62 175 ALA A C 1
ATOM 1432 O O . ALA A 1 175 ? 67.670 -15.553 -17.111 1.00 51.62 175 ALA A O 1
ATOM 1433 N N . LEU A 1 176 ? 69.289 -14.024 -17.542 1.00 50.56 176 LEU A N 1
ATOM 1434 C CA . LEU A 1 176 ? 68.533 -12.850 -18.012 1.00 50.56 176 LEU A CA 1
ATOM 1435 C C . LEU A 1 176 ? 67.807 -12.079 -16.890 1.00 50.56 176 LEU A C 1
ATOM 1437 O O . LEU A 1 176 ? 66.707 -12.417 -16.482 1.00 50.56 176 LEU A O 1
ATOM 1441 N N . GLY A 1 177 ? 68.383 -11.036 -16.289 1.00 42.66 177 GLY A N 1
ATOM 1442 C CA . GLY A 1 177 ? 69.296 -10.061 -16.883 1.00 42.66 177 GLY A CA 1
ATOM 1443 C C . GLY A 1 177 ? 68.487 -9.057 -17.704 1.00 42.66 177 GLY A C 1
ATOM 1444 O O . GLY A 1 177 ? 67.822 -9.419 -18.665 1.00 42.66 177 GLY A O 1
ATOM 1445 N N . MET A 1 178 ? 68.519 -7.812 -17.244 1.00 47.12 178 MET A N 1
ATOM 1446 C CA . MET A 1 178 ? 67.844 -6.633 -17.775 1.00 47.12 178 MET A CA 1
ATOM 1447 C C . MET A 1 178 ? 67.824 -6.560 -19.311 1.00 47.12 178 MET A C 1
ATOM 1449 O O . MET A 1 178 ? 68.869 -6.624 -19.950 1.00 47.12 178 MET A O 1
ATOM 1453 N N . ALA A 1 179 ? 66.654 -6.271 -19.877 1.00 44.25 179 ALA A N 1
ATOM 1454 C CA . ALA A 1 179 ? 66.539 -5.544 -21.134 1.00 44.25 179 ALA A CA 1
ATOM 1455 C C . ALA A 1 179 ? 65.519 -4.419 -20.928 1.00 44.25 179 ALA A C 1
ATOM 1457 O O . ALA A 1 179 ? 64.308 -4.628 -20.898 1.00 44.25 179 ALA A O 1
ATOM 1458 N N . ALA A 1 180 ? 66.049 -3.222 -20.696 1.00 47.97 180 ALA A N 1
ATOM 1459 C CA . ALA A 1 180 ? 65.327 -1.982 -20.905 1.00 47.97 180 ALA A CA 1
ATOM 1460 C C . ALA A 1 180 ? 65.093 -1.772 -22.416 1.00 47.97 180 ALA A C 1
ATOM 1462 O O . ALA A 1 180 ? 65.840 -2.305 -23.232 1.00 47.97 180 ALA A O 1
ATOM 1463 N N . LEU A 1 181 ? 64.120 -0.910 -22.732 1.00 46.72 181 LEU A N 1
ATOM 1464 C CA . LEU A 1 181 ? 63.729 -0.389 -24.053 1.00 46.72 181 LEU A CA 1
ATOM 1465 C C . LEU A 1 181 ? 62.847 -1.294 -24.927 1.00 46.72 181 LEU A C 1
ATOM 1467 O O . LEU A 1 181 ? 63.277 -2.337 -25.403 1.00 46.72 181 LEU A O 1
ATOM 1471 N N . GLY A 1 182 ? 61.663 -0.774 -25.291 1.00 48.81 182 GLY A N 1
ATOM 1472 C CA . GLY A 1 182 ? 61.124 -1.072 -26.622 1.00 48.81 182 GLY A CA 1
ATOM 1473 C C . GLY A 1 182 ? 59.617 -1.063 -26.877 1.00 48.81 182 GLY A C 1
ATOM 1474 O O . GLY A 1 182 ? 59.242 -1.489 -27.958 1.00 48.81 182 GLY A O 1
ATOM 1475 N N . LEU A 1 183 ? 58.729 -0.584 -25.998 1.00 46.41 183 LEU A N 1
ATOM 1476 C CA . LEU A 1 183 ? 57.304 -0.420 -26.358 1.00 46.41 183 LEU A CA 1
ATOM 1477 C C . LEU A 1 183 ? 56.993 1.031 -26.753 1.00 46.41 183 LEU A C 1
ATOM 1479 O O . LEU A 1 183 ? 56.226 1.738 -26.108 1.00 46.41 183 LEU A O 1
ATOM 1483 N N . LYS A 1 184 ? 57.615 1.482 -27.848 1.00 49.88 184 LYS A N 1
ATOM 1484 C CA . LYS A 1 184 ? 57.191 2.667 -28.603 1.00 49.88 184 LYS A CA 1
ATOM 1485 C C . LYS A 1 184 ? 57.004 2.237 -30.058 1.00 49.88 184 LYS A C 1
ATOM 1487 O O . LYS A 1 184 ? 57.946 1.750 -30.667 1.00 49.88 184 LYS A O 1
ATOM 1492 N N . LYS A 1 185 ? 55.806 2.508 -30.589 1.00 50.38 185 LYS A N 1
ATOM 1493 C CA . LYS A 1 185 ? 55.343 2.327 -31.983 1.00 50.38 185 LYS A CA 1
ATOM 1494 C C . LYS A 1 185 ? 54.794 0.940 -32.361 1.00 50.38 185 LYS A C 1
ATOM 1496 O O . LYS A 1 185 ? 55.402 0.201 -33.118 1.00 50.38 185 LYS A O 1
ATOM 1501 N N . LYS A 1 186 ? 53.554 0.670 -31.946 1.00 50.09 186 LYS A N 1
ATOM 1502 C CA . LYS A 1 186 ? 52.605 -0.198 -32.683 1.00 50.09 186 LYS A CA 1
ATOM 1503 C C . LYS A 1 186 ? 51.185 0.395 -32.666 1.00 50.09 186 LYS A C 1
ATOM 1505 O O . LYS A 1 186 ? 50.195 -0.310 -32.563 1.00 50.09 186 LYS A O 1
ATOM 1510 N N . ALA A 1 187 ? 51.104 1.725 -32.775 1.00 50.38 187 ALA A N 1
ATOM 1511 C CA . ALA A 1 187 ? 49.857 2.477 -32.976 1.00 50.38 187 ALA A CA 1
ATOM 1512 C C . ALA A 1 187 ? 49.807 3.162 -34.360 1.00 50.38 187 ALA A C 1
ATOM 1514 O O . ALA A 1 187 ? 49.042 4.096 -34.564 1.00 50.38 187 ALA A O 1
ATOM 1515 N N . GLN A 1 188 ? 50.638 2.717 -35.310 1.00 50.06 188 GLN A N 1
ATOM 1516 C CA . GLN A 1 188 ? 50.703 3.263 -36.672 1.00 50.06 188 GLN A CA 1
ATOM 1517 C C . GLN A 1 188 ? 50.512 2.171 -37.740 1.00 50.06 188 GLN A C 1
ATOM 1519 O O . GLN A 1 188 ? 51.054 2.272 -38.829 1.00 50.06 188 GLN A O 1
ATOM 1524 N N . GLU A 1 189 ? 49.759 1.112 -37.428 1.00 51.06 189 GLU A N 1
ATOM 1525 C CA . GLU A 1 189 ? 49.333 0.116 -38.431 1.00 51.06 189 GL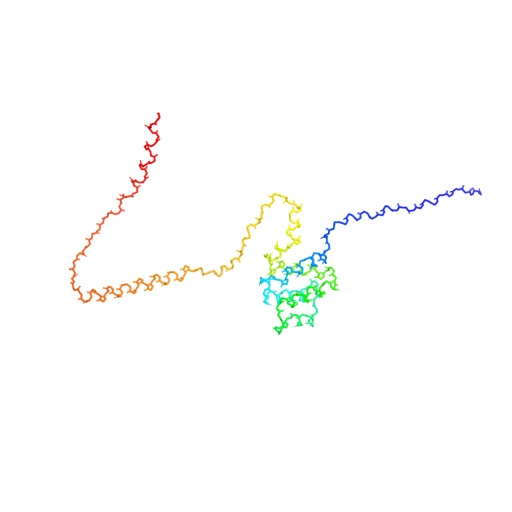U A CA 1
ATOM 1526 C C . GLU A 1 189 ? 47.808 -0.024 -38.545 1.00 51.06 189 GLU A C 1
ATOM 1528 O O . GLU A 1 189 ? 47.334 -0.650 -39.482 1.00 51.06 189 GLU A O 1
ATOM 1533 N N . VAL A 1 190 ? 47.018 0.613 -37.670 1.00 48.56 190 VAL A N 1
ATOM 1534 C CA . VAL A 1 190 ? 45.545 0.625 -37.803 1.00 48.56 190 VAL A CA 1
ATOM 1535 C C . VAL A 1 190 ? 45.036 1.913 -38.466 1.00 48.56 190 VAL A C 1
ATOM 1537 O O . VAL A 1 190 ? 43.942 1.927 -39.015 1.00 48.56 190 VAL A O 1
ATOM 1540 N N . LEU A 1 191 ? 45.843 2.984 -38.506 1.00 49.00 191 LEU A N 1
ATOM 1541 C CA . LEU A 1 191 ? 45.442 4.242 -39.151 1.00 49.00 191 LEU A CA 1
ATOM 1542 C C . LEU A 1 191 ? 45.711 4.292 -40.667 1.00 49.00 191 LEU A C 1
ATOM 1544 O O . LEU A 1 191 ? 45.259 5.226 -41.315 1.00 49.00 191 LEU A O 1
ATOM 1548 N N . ILE A 1 192 ? 46.439 3.322 -41.235 1.00 51.41 192 ILE A N 1
ATOM 1549 C CA . ILE A 1 192 ? 46.825 3.345 -42.661 1.00 51.41 192 ILE A CA 1
ATOM 1550 C C . ILE A 1 192 ? 45.773 2.657 -43.554 1.00 51.41 192 ILE A C 1
ATOM 1552 O O . ILE A 1 192 ? 45.737 2.912 -44.750 1.00 51.41 192 ILE A O 1
ATOM 1556 N N . TRP A 1 193 ? 44.841 1.876 -42.995 1.00 44.88 193 TRP A N 1
ATOM 1557 C CA . TRP A 1 193 ? 43.790 1.226 -43.798 1.00 44.88 193 TRP A CA 1
ATOM 1558 C C . TRP A 1 193 ? 42.615 2.138 -44.178 1.00 44.88 193 TRP A C 1
ATOM 1560 O O . TRP A 1 193 ? 41.873 1.808 -45.091 1.00 44.88 193 TRP A O 1
ATOM 1570 N N . TYR A 1 194 ? 42.443 3.288 -43.517 1.00 47.41 194 TYR A N 1
ATOM 1571 C CA . TYR A 1 194 ? 41.327 4.203 -43.813 1.00 47.41 194 TYR A CA 1
ATOM 1572 C C . TYR A 1 194 ? 41.691 5.366 -44.742 1.00 47.41 194 TYR A C 1
ATOM 1574 O O . TYR A 1 194 ? 40.805 6.102 -45.167 1.00 47.41 194 TYR A O 1
ATOM 1582 N N . THR A 1 195 ? 42.971 5.551 -45.077 1.00 52.25 195 THR A N 1
ATOM 1583 C CA . THR A 1 195 ? 43.400 6.645 -45.965 1.00 52.25 195 THR A CA 1
ATOM 1584 C C . THR A 1 195 ? 43.660 6.219 -47.408 1.00 52.25 195 THR A C 1
ATOM 1586 O O . THR A 1 195 ? 43.839 7.095 -48.247 1.00 52.25 195 THR A O 1
ATOM 1589 N N . GLU A 1 196 ? 43.631 4.920 -47.729 1.00 48.88 196 GLU A N 1
ATOM 1590 C CA . GLU A 1 196 ? 43.743 4.450 -49.122 1.00 48.88 196 GLU A CA 1
ATOM 1591 C C . GLU A 1 196 ? 42.404 4.289 -49.862 1.00 48.88 196 GLU A C 1
ATOM 1593 O O . GLU A 1 196 ? 42.419 4.129 -51.076 1.00 48.88 196 GLU A O 1
ATOM 1598 N N . GLU A 1 197 ? 41.242 4.440 -49.212 1.00 51.19 197 GLU A N 1
ATOM 1599 C CA . GLU A 1 197 ? 39.947 4.467 -49.929 1.00 51.19 197 GLU A CA 1
ATOM 1600 C C . GLU A 1 197 ? 39.476 5.882 -50.330 1.00 51.19 197 GLU A C 1
ATOM 1602 O O . GLU A 1 197 ? 38.407 6.038 -50.911 1.00 51.19 197 GLU A O 1
ATOM 1607 N N . SER A 1 198 ? 40.270 6.934 -50.086 1.00 51.22 198 SER A N 1
ATOM 1608 C CA . SER A 1 198 ? 39.954 8.310 -50.531 1.00 51.22 198 SER A CA 1
ATOM 1609 C C . SER A 1 198 ? 40.798 8.808 -51.711 1.00 51.22 198 SER A C 1
ATOM 1611 O O . SER A 1 198 ? 40.751 9.991 -52.038 1.00 51.22 198 SER A O 1
ATOM 1613 N N . LEU A 1 199 ? 41.564 7.931 -52.371 1.00 52.38 199 LEU A N 1
ATOM 1614 C CA . LEU A 1 199 ? 42.424 8.310 -53.504 1.00 52.38 199 LEU A CA 1
ATOM 1615 C C . LEU A 1 199 ? 42.264 7.393 -54.730 1.00 52.38 199 LEU A C 1
ATOM 1617 O O . LEU A 1 199 ? 43.183 7.230 -55.526 1.00 52.38 199 LEU A O 1
ATOM 1621 N N . MET A 1 200 ? 41.068 6.829 -54.902 1.00 47.34 200 MET A N 1
ATOM 1622 C CA . MET A 1 200 ? 40.587 6.286 -56.175 1.00 47.34 200 MET A CA 1
ATOM 1623 C C . MET A 1 200 ? 39.137 6.732 -56.403 1.00 47.34 200 MET A C 1
ATOM 1625 O O . MET A 1 200 ? 38.195 5.953 -56.287 1.00 47.34 200 MET A O 1
ATOM 1629 N N . SER A 1 201 ? 38.974 8.013 -56.729 1.00 40.66 201 SER A N 1
ATOM 1630 C CA . SER A 1 201 ? 37.904 8.490 -57.605 1.00 40.66 201 SER A CA 1
ATOM 1631 C C . SER A 1 201 ? 38.442 9.568 -58.528 1.00 40.66 201 SER A C 1
ATOM 1633 O O . SER A 1 201 ? 39.417 10.249 -58.139 1.00 40.66 201 SER A O 1
#

pLDDT: mean 73.11, std 20.92, range [38.09, 96.56]

Foldseek 3Di:
DDDDDDDPPDDDDPPDPPPPPPQPFLLVLLVQQLVVQLPDPLCDLVLQLQLLCCCCPPPVNNDDPVRSVVLSDPVDDVSVSSNVQSVVLSVSDRVSSVSSLVSCCVRPVVSSCVGPSNVVVVCVVDVPPDPPPPPPPPPPPVDPCVVVVVVVVVVVVVVVVVVVVVVDVVDDDDDDDDDDDDPDDPPPPVVVVVPVVVPDD